Protein AF-A0A0G1VJX7-F1 (afdb_monomer_lite)

Foldseek 3Di:
DDPVVLLVLLLVLVLVLLVVQLVFFDKDWDAFLATDPVQIGQTDSPSVVRSVSSVPDDDHPHDALLRVLLVLVLSLQQVLCVVVPPPDDGDDVVNSVVLLVQDDLVDPVSLVVSLVVCCVVRNQSPLAEEEAEEQDDNDHDDDNLSSLSVCLSSLHQYEYEHAYEPPPPDPDDPPVPDDPPNQVSNVVSLYHYHYHHDSVRSNVVSVVVCVSRPRPPPPDPCPPPPDCVVVVVVVVVVVVVVVVVVVVVVVVVD

Secondary structure (DSSP, 8-state):
--HHHHHHHHHHHHHHHHHH-TTS-B----BSSSB-TTTS--SBS-HHHHHHHHHHPPPPSS--HHHHHHHHHHHHHHHHHHHTT--S----HHHHHHHHHH--TT-HHHHHHHHHHHHHHH---TT--EEEEESS---SSS-HHHHHHHHHHTT--EEEEEE-------SS--------THHHHHHHTT-EEEEESSHHHHHHHHHHHHHHSPPP-----------THHHHHHHHHHHHHHHHHHHHHHHHH-

pLDDT: mean 80.53, std 15.66, range [36.47, 97.12]

Sequence (254 aa):
MGIGEKMKIAHNATLDFFKQRKGDLVAVLPFSDSALFGEGTPFTTDRQYVEETTRLIGPGSSTAIGDGILGGLWLILRDIYVTKNMRVDGLAMPQFSDIIKSFDPENVDRQRVFQNQLGRQFGALDGSFIVLVTDGESNMGISPTLAVHFAIGMHLPVYVIKIEEEASKEIGEQVSRDVPEFVADLEAGGGAYFRATFPSDIERMYKKIDELRPTRVRTQTIVEQHSYRYELNIAILFLLLFAALVRGVYLVIE

Radius of gyration: 24.57 Å; chains: 1; bounding box: 41×62×98 Å

Structure (mmCIF, N/CA/C/O backbone):
data_AF-A0A0G1VJX7-F1
#
_entry.id   AF-A0A0G1VJX7-F1
#
loop_
_atom_site.group_PDB
_atom_site.id
_atom_site.type_symbol
_atom_site.label_atom_id
_atom_site.label_alt_id
_atom_site.label_comp_id
_atom_site.label_asym_id
_atom_site.label_entity_id
_atom_site.label_seq_id
_atom_site.pdbx_PDB_ins_code
_atom_site.Cartn_x
_atom_site.Cartn_y
_atom_site.Cartn_z
_atom_site.occupancy
_atom_site.B_iso_or_equiv
_atom_site.auth_seq_id
_atom_site.auth_comp_id
_atom_site.auth_asym_id
_atom_site.auth_atom_id
_atom_site.pdbx_PDB_model_num
ATOM 1 N N . MET A 1 1 ? 10.069 13.448 -18.435 1.00 60.91 1 MET A N 1
ATOM 2 C CA . MET A 1 1 ? 9.332 13.844 -17.214 1.00 60.91 1 MET A CA 1
ATOM 3 C C . MET A 1 1 ? 10.271 13.658 -16.029 1.00 60.91 1 MET A C 1
ATOM 5 O O . MET A 1 1 ? 10.888 12.604 -15.955 1.00 60.91 1 MET A O 1
ATOM 9 N N . GLY A 1 2 ? 10.470 14.658 -15.166 1.00 71.06 2 GLY A N 1
ATOM 10 C CA . GLY A 1 2 ? 11.437 14.535 -14.057 1.00 71.06 2 GLY A CA 1
ATOM 11 C C . GLY A 1 2 ? 10.950 13.590 -12.945 1.00 71.06 2 GLY A C 1
ATOM 12 O O . GLY A 1 2 ? 9.744 13.451 -12.756 1.00 71.06 2 GLY A O 1
ATOM 13 N N . ILE A 1 3 ? 11.860 12.983 -12.167 1.00 69.75 3 ILE A N 1
ATOM 14 C CA . ILE A 1 3 ? 11.521 12.052 -11.059 1.00 69.75 3 ILE A CA 1
ATOM 15 C C . ILE A 1 3 ? 10.532 12.691 -10.066 1.00 69.75 3 ILE A C 1
ATOM 17 O O . ILE A 1 3 ? 9.502 12.107 -9.731 1.00 69.75 3 ILE A O 1
ATOM 21 N N . GLY A 1 4 ? 10.777 13.943 -9.661 1.00 77.12 4 GLY A N 1
ATOM 22 C CA . GLY A 1 4 ? 9.883 14.665 -8.746 1.00 77.12 4 GLY A CA 1
ATOM 23 C C . GLY A 1 4 ? 8.488 14.942 -9.321 1.00 77.12 4 GLY A C 1
ATOM 24 O O . GLY A 1 4 ? 7.517 15.051 -8.574 1.00 77.12 4 GLY A O 1
ATOM 25 N N . GLU A 1 5 ? 8.359 15.021 -10.646 1.00 82.44 5 GLU A N 1
ATOM 26 C CA . GLU A 1 5 ? 7.074 15.216 -11.315 1.00 82.44 5 GLU A CA 1
ATOM 27 C C . GLU A 1 5 ? 6.254 13.918 -11.306 1.00 82.44 5 GLU A C 1
ATOM 29 O O . GLU A 1 5 ? 5.073 13.950 -10.962 1.00 82.44 5 GLU A O 1
ATOM 34 N N . LYS A 1 6 ? 6.884 12.769 -11.603 1.00 82.06 6 LYS A N 1
ATOM 35 C CA . LYS A 1 6 ? 6.226 11.447 -11.577 1.00 82.06 6 LYS A CA 1
ATOM 36 C C . LYS A 1 6 ? 5.677 11.141 -10.191 1.00 82.06 6 LYS A C 1
ATOM 38 O O . LYS A 1 6 ? 4.507 10.792 -10.044 1.00 82.06 6 LYS A O 1
ATOM 43 N N . MET A 1 7 ? 6.503 11.373 -9.175 1.00 85.44 7 MET A N 1
ATOM 44 C CA . MET A 1 7 ? 6.133 11.179 -7.780 1.00 85.44 7 MET A CA 1
ATOM 45 C C . MET A 1 7 ? 4.967 12.084 -7.366 1.00 85.44 7 MET A C 1
ATOM 47 O O . MET A 1 7 ? 4.003 11.617 -6.766 1.00 85.44 7 MET A O 1
ATOM 51 N N . LYS A 1 8 ? 4.982 13.365 -7.756 1.00 88.50 8 LYS A N 1
ATOM 52 C CA . LYS A 1 8 ? 3.879 14.292 -7.457 1.00 88.50 8 LYS A CA 1
ATOM 53 C C . LYS A 1 8 ? 2.554 13.836 -8.072 1.00 88.50 8 LYS A C 1
ATOM 55 O O . LYS A 1 8 ? 1.506 13.982 -7.443 1.00 88.50 8 LYS A O 1
ATOM 60 N N . ILE A 1 9 ? 2.591 13.287 -9.283 1.00 88.56 9 ILE A N 1
ATOM 61 C CA . ILE A 1 9 ? 1.398 12.764 -9.953 1.00 88.56 9 ILE A CA 1
ATOM 62 C C . ILE A 1 9 ? 0.895 11.499 -9.259 1.00 88.56 9 ILE A C 1
ATOM 64 O O . ILE A 1 9 ? -0.297 11.411 -8.966 1.00 88.56 9 ILE A O 1
ATOM 68 N N . ALA A 1 10 ? 1.791 10.574 -8.911 1.00 89.00 10 ALA A N 1
ATOM 69 C CA . ALA A 1 10 ? 1.447 9.394 -8.124 1.00 89.00 10 ALA A CA 1
ATOM 70 C C . ALA A 1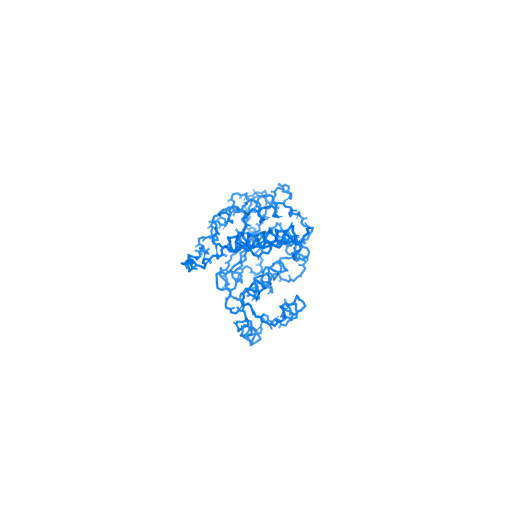 10 ? 0.823 9.767 -6.768 1.00 89.00 10 ALA A C 1
ATOM 72 O O . ALA A 1 10 ? -0.203 9.200 -6.386 1.00 89.00 10 ALA A O 1
ATOM 73 N N . HIS A 1 11 ? 1.386 10.759 -6.068 1.00 92.31 11 HIS A N 1
ATOM 74 C CA . HIS A 1 11 ? 0.841 11.268 -4.809 1.00 92.31 11 HIS A CA 1
ATOM 75 C C . HIS A 1 11 ? -0.563 11.833 -5.006 1.00 92.31 11 HIS A C 1
ATOM 77 O O . HIS A 1 11 ? -1.482 11.433 -4.301 1.00 92.31 11 HIS A O 1
ATOM 83 N N . ASN A 1 12 ? -0.760 12.719 -5.984 1.00 92.81 12 ASN A N 1
ATOM 84 C CA . ASN A 1 12 ? -2.069 13.326 -6.218 1.00 92.81 12 ASN A CA 1
ATOM 85 C C . ASN A 1 12 ? -3.134 12.275 -6.571 1.00 92.81 12 ASN A C 1
ATOM 87 O O . ASN A 1 12 ? -4.196 12.274 -5.955 1.00 92.81 12 ASN A O 1
ATOM 91 N N . ALA A 1 13 ? -2.830 11.331 -7.468 1.00 92.00 13 ALA A N 1
ATOM 92 C CA . ALA A 1 13 ? -3.768 10.272 -7.841 1.00 92.00 13 ALA A CA 1
ATOM 93 C C . ALA A 1 13 ? -4.125 9.361 -6.649 1.00 92.00 13 ALA A C 1
ATOM 95 O O . ALA A 1 13 ? -5.294 9.033 -6.443 1.00 92.00 13 ALA A O 1
ATOM 96 N N . THR A 1 14 ? -3.136 9.013 -5.818 1.00 93.19 14 THR A N 1
ATOM 97 C CA . THR A 1 14 ? -3.349 8.258 -4.570 1.00 93.19 14 THR A CA 1
ATOM 98 C C . THR A 1 14 ? -4.256 9.020 -3.600 1.00 93.19 14 THR A C 1
ATOM 100 O O . THR A 1 14 ? -5.196 8.458 -3.036 1.00 93.19 14 THR A O 1
ATOM 103 N N . LEU A 1 15 ? -4.012 10.319 -3.418 1.00 94.06 15 LEU A N 1
ATOM 104 C CA . LEU A 1 15 ? -4.807 11.158 -2.522 1.00 94.06 15 LEU A CA 1
ATOM 105 C C . LEU A 1 15 ? -6.244 11.333 -3.018 1.00 94.06 15 LEU A C 1
ATOM 107 O O . LEU A 1 15 ? -7.174 11.308 -2.211 1.00 94.06 15 LEU A O 1
ATOM 111 N N . ASP A 1 16 ? -6.451 11.457 -4.325 1.00 93.12 16 ASP A N 1
ATOM 112 C CA . ASP A 1 16 ? -7.789 11.555 -4.908 1.00 93.12 16 ASP A CA 1
ATOM 113 C C . ASP A 1 16 ? -8.563 10.237 -4.779 1.00 93.12 16 ASP A C 1
ATOM 115 O O . ASP A 1 16 ? -9.742 10.253 -4.414 1.00 93.12 16 ASP A O 1
ATOM 119 N N . PHE A 1 17 ? -7.890 9.095 -4.950 1.00 92.94 17 PHE A N 1
ATOM 120 C CA . PHE A 1 17 ? -8.453 7.775 -4.653 1.00 92.94 17 PHE A CA 1
ATOM 121 C C . PHE A 1 17 ? -8.896 7.664 -3.184 1.00 92.94 17 PHE A C 1
ATOM 123 O O . PHE A 1 17 ? -10.007 7.225 -2.878 1.00 92.94 17 PHE A O 1
ATOM 130 N N . PHE A 1 18 ? -8.077 8.143 -2.247 1.00 93.56 18 PHE A N 1
ATOM 131 C CA . PHE A 1 18 ? -8.420 8.161 -0.825 1.00 93.56 18 PHE A CA 1
ATOM 132 C C . PHE A 1 18 ? -9.586 9.096 -0.490 1.00 93.56 18 PHE A C 1
ATOM 134 O O . PHE A 1 18 ? -10.449 8.729 0.311 1.00 93.56 18 PHE A O 1
ATOM 141 N N . LYS A 1 19 ? -9.667 10.276 -1.110 1.00 91.25 19 LYS A N 1
ATOM 142 C CA . LYS A 1 19 ? -10.772 11.229 -0.894 1.00 91.25 19 LYS A CA 1
ATOM 143 C C . LYS A 1 19 ? -12.136 10.642 -1.262 1.00 91.25 19 LYS A C 1
ATOM 145 O O . LYS A 1 19 ? -13.133 10.975 -0.616 1.00 91.25 19 LYS A O 1
ATOM 150 N N . GLN A 1 20 ? -12.182 9.764 -2.263 1.00 89.12 20 GLN A N 1
ATOM 151 C CA . GLN A 1 20 ? -13.409 9.092 -2.699 1.00 89.12 20 GLN A CA 1
ATOM 152 C C . GLN A 1 20 ? -13.853 7.990 -1.720 1.00 89.12 20 GLN A C 1
ATOM 154 O O . GLN A 1 20 ? -15.049 7.766 -1.543 1.00 89.12 20 GLN A O 1
ATOM 159 N N . ARG A 1 21 ? -12.916 7.365 -0.997 1.00 89.38 21 ARG A N 1
ATOM 160 C CA . ARG A 1 21 ? -13.152 6.171 -0.162 1.00 89.38 21 ARG A CA 1
ATOM 161 C C . ARG A 1 21 ? -13.243 6.490 1.331 1.00 89.38 21 ARG A C 1
ATOM 163 O O . ARG A 1 21 ? -12.603 5.831 2.143 1.00 89.38 21 ARG A O 1
ATOM 170 N N . LYS A 1 22 ? -14.032 7.506 1.712 1.00 83.38 22 LYS A N 1
ATOM 171 C CA . LYS A 1 22 ? -14.065 8.105 3.073 1.00 83.38 22 LYS A CA 1
ATOM 172 C C . LYS A 1 22 ? -14.249 7.113 4.232 1.00 83.38 22 LYS A C 1
ATOM 174 O O . LYS A 1 22 ? -13.745 7.376 5.318 1.00 83.38 22 LYS A O 1
ATOM 179 N N . GLY A 1 23 ? -14.968 6.012 4.010 1.00 83.69 23 GLY A N 1
ATOM 180 C CA . GLY A 1 23 ? -15.245 4.992 5.030 1.00 83.69 23 GLY A CA 1
ATOM 181 C C . GLY A 1 23 ? -14.116 3.984 5.260 1.00 83.69 23 GLY A C 1
ATOM 182 O O . GLY A 1 23 ? -14.171 3.241 6.237 1.00 83.69 23 GLY A O 1
ATOM 183 N N . ASP A 1 24 ? -13.107 3.960 4.390 1.00 90.06 24 ASP A N 1
ATOM 184 C CA . ASP A 1 24 ? -12.001 3.012 4.493 1.00 90.06 24 ASP A CA 1
ATOM 185 C C . ASP A 1 24 ? -10.899 3.531 5.421 1.00 90.06 24 ASP A C 1
ATOM 187 O O . ASP A 1 24 ? -10.621 4.730 5.479 1.00 90.06 24 ASP A O 1
ATOM 191 N N . LEU A 1 25 ? -10.237 2.614 6.123 1.00 91.31 25 LEU A N 1
ATOM 192 C CA . LEU A 1 25 ? -8.946 2.888 6.746 1.00 91.31 25 LEU A CA 1
ATOM 193 C C . LEU A 1 25 ? -7.877 2.840 5.657 1.00 91.31 25 LEU A C 1
ATOM 195 O O . LEU A 1 25 ? -7.823 1.880 4.888 1.00 91.31 25 LEU A O 1
ATOM 199 N N . VAL A 1 26 ? -7.026 3.861 5.590 1.00 94.50 26 VAL A N 1
ATOM 200 C CA . VAL A 1 26 ? -5.935 3.928 4.610 1.00 94.50 26 VAL A CA 1
ATOM 201 C C . VA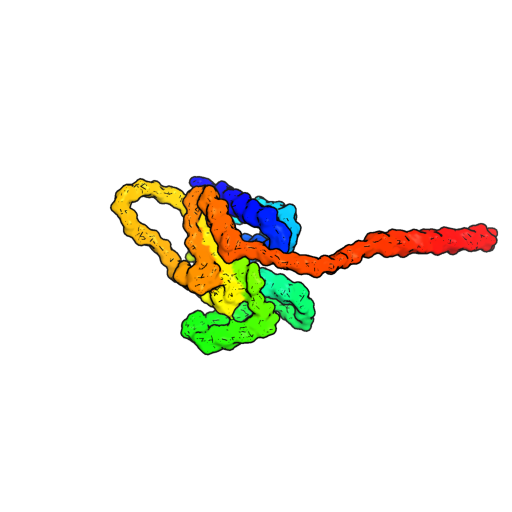L A 1 26 ? -4.605 4.205 5.294 1.00 94.50 26 VAL A C 1
ATOM 203 O O . VAL A 1 26 ? -4.563 4.862 6.331 1.00 94.50 26 VAL A O 1
ATOM 206 N N . ALA A 1 27 ? -3.532 3.710 4.690 1.00 95.06 27 ALA A N 1
ATOM 207 C CA . ALA A 1 27 ? -2.152 3.932 5.094 1.00 95.06 27 ALA A CA 1
ATOM 208 C C . ALA A 1 27 ? -1.299 4.146 3.836 1.00 95.06 27 ALA A C 1
ATOM 210 O O . ALA A 1 27 ? -1.612 3.602 2.775 1.00 95.06 27 ALA A O 1
ATOM 211 N N . VAL A 1 28 ? -0.225 4.920 3.960 1.00 96.31 28 VAL A N 1
ATOM 212 C CA . VAL A 1 28 ? 0.799 5.094 2.924 1.00 96.31 28 VAL A CA 1
ATOM 213 C C . VAL A 1 28 ? 2.119 4.609 3.490 1.00 96.31 28 VAL A C 1
ATOM 215 O O . VAL A 1 28 ? 2.503 5.015 4.582 1.00 96.31 28 VAL A O 1
ATOM 218 N N . LEU A 1 29 ? 2.812 3.749 2.751 1.00 95.38 29 LEU A N 1
ATOM 219 C CA . LEU A 1 29 ? 4.125 3.240 3.123 1.00 95.38 29 LEU A CA 1
ATOM 220 C C . LEU A 1 29 ? 5.117 3.557 2.001 1.00 95.38 29 LE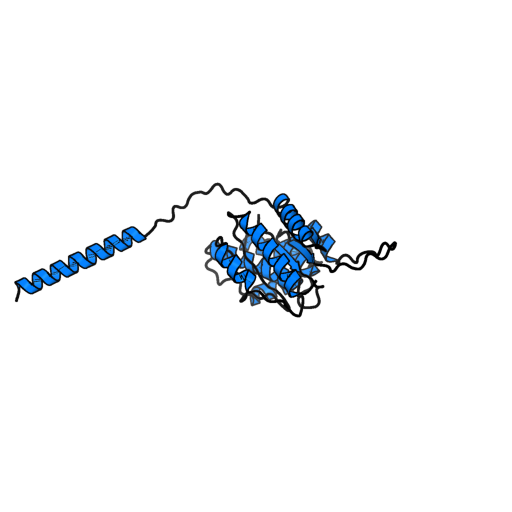U A C 1
ATOM 222 O O . LEU A 1 29 ? 5.063 2.909 0.954 1.00 95.38 29 LEU A O 1
ATOM 226 N N . PRO A 1 30 ? 6.007 4.541 2.196 1.00 94.50 30 PRO A N 1
ATOM 227 C CA . PRO A 1 30 ? 7.120 4.765 1.290 1.00 94.50 30 PRO A CA 1
ATOM 228 C C . PRO A 1 30 ? 8.070 3.569 1.326 1.00 94.50 30 PRO A C 1
ATOM 230 O O . PRO A 1 30 ? 8.225 2.910 2.357 1.00 94.50 30 PRO A O 1
ATOM 233 N N . PHE A 1 31 ? 8.734 3.306 0.208 1.00 93.12 31 PHE A N 1
ATOM 234 C CA . PHE A 1 31 ? 9.792 2.308 0.136 1.00 93.12 31 PHE A CA 1
ATOM 235 C C . PHE A 1 31 ? 10.878 2.759 -0.840 1.00 93.12 31 PHE A C 1
ATOM 237 O O . PHE A 1 31 ? 10.610 3.511 -1.779 1.00 93.12 31 PHE A O 1
ATOM 244 N N . SER A 1 32 ? 12.103 2.303 -0.605 1.00 91.31 32 SER A N 1
ATOM 245 C CA . SER A 1 32 ? 13.242 2.539 -1.491 1.00 91.31 32 SER A CA 1
ATOM 246 C C . SER A 1 32 ? 14.157 1.315 -1.515 1.00 91.31 32 SER A C 1
ATOM 248 O O . SER A 1 32 ? 13.866 0.366 -2.232 1.00 91.31 32 SER A O 1
ATOM 250 N N . ASP A 1 33 ? 15.220 1.281 -0.715 1.00 87.75 33 ASP A N 1
ATOM 251 C CA . ASP A 1 33 ? 16.034 0.087 -0.456 1.00 87.75 33 ASP A CA 1
ATOM 252 C C . ASP A 1 33 ? 15.334 -0.923 0.472 1.00 87.75 33 ASP A C 1
ATOM 254 O O . ASP A 1 33 ? 15.660 -2.108 0.460 1.00 87.75 33 ASP A O 1
ATOM 258 N N . SER A 1 34 ? 14.362 -0.439 1.245 1.00 87.31 34 SER A N 1
ATOM 259 C CA . SER A 1 34 ? 13.514 -1.170 2.181 1.00 87.31 34 SER A CA 1
ATOM 260 C C . SER A 1 34 ? 12.191 -0.417 2.393 1.00 87.31 34 SER A C 1
ATOM 262 O O . SER A 1 34 ? 11.993 0.688 1.880 1.00 87.31 34 SER A O 1
ATOM 264 N N . ALA A 1 35 ? 11.258 -1.002 3.146 1.00 89.31 35 ALA A N 1
ATOM 265 C CA . ALA A 1 35 ? 10.037 -0.316 3.567 1.00 89.31 35 ALA A CA 1
ATOM 266 C C . ALA A 1 35 ? 10.312 0.724 4.675 1.00 89.31 35 ALA A C 1
ATOM 268 O O . ALA A 1 35 ? 10.830 0.394 5.744 1.00 89.31 35 ALA A O 1
ATOM 269 N N . LEU A 1 36 ? 9.891 1.974 4.464 1.00 87.75 36 LEU A N 1
ATOM 270 C CA . LEU A 1 36 ? 10.194 3.121 5.329 1.00 87.75 36 LEU A CA 1
ATOM 271 C C . LEU A 1 36 ? 9.039 3.420 6.298 1.00 87.75 36 LEU A C 1
ATOM 273 O O . LEU A 1 36 ? 8.316 4.408 6.175 1.00 87.75 36 LEU A O 1
ATOM 277 N N . PHE A 1 37 ? 8.859 2.565 7.307 1.00 84.62 37 PHE A N 1
ATOM 278 C CA . PHE A 1 37 ? 7.740 2.677 8.262 1.00 84.62 37 PHE A CA 1
ATOM 279 C C . PHE A 1 37 ? 7.690 3.996 9.047 1.00 84.62 37 PHE A C 1
ATOM 281 O O . PHE A 1 37 ? 6.617 4.372 9.513 1.00 84.62 37 PHE A O 1
ATOM 288 N N . GLY A 1 38 ? 8.830 4.673 9.223 1.00 83.25 38 GLY A N 1
ATOM 289 C CA . GLY A 1 38 ? 8.918 5.958 9.927 1.00 83.25 38 GLY A CA 1
ATOM 290 C C . GLY A 1 38 ? 8.503 7.171 9.089 1.00 83.25 38 GLY A C 1
ATOM 291 O O . GLY A 1 38 ? 8.265 8.233 9.654 1.00 83.25 38 GLY A O 1
ATOM 292 N N . GLU A 1 39 ? 8.405 7.013 7.768 1.00 86.94 39 GLU A N 1
ATOM 293 C CA . GLU A 1 39 ? 8.065 8.087 6.821 1.00 86.94 39 GLU A CA 1
ATOM 294 C C . GLU A 1 39 ? 6.638 7.955 6.268 1.00 86.94 39 GLU A C 1
ATOM 296 O O . GLU A 1 39 ? 6.138 8.841 5.576 1.00 86.94 39 GLU A O 1
ATOM 301 N N . GLY A 1 40 ? 5.980 6.832 6.560 1.00 90.12 40 GLY A N 1
ATOM 302 C CA . GLY A 1 40 ? 4.609 6.558 6.158 1.00 90.12 40 GLY A CA 1
ATOM 303 C C . GLY A 1 40 ? 3.563 6.991 7.177 1.00 90.12 40 GLY A C 1
ATOM 304 O O . GLY A 1 40 ? 3.842 7.653 8.176 1.00 90.12 40 GLY A O 1
ATOM 305 N N . THR A 1 41 ? 2.330 6.556 6.939 1.00 92.12 41 THR A N 1
ATOM 306 C CA . THR A 1 41 ? 1.208 6.742 7.857 1.00 92.12 41 THR A CA 1
ATOM 307 C C . THR A 1 41 ? 0.724 5.406 8.421 1.00 92.12 41 THR A C 1
ATOM 309 O O . THR A 1 41 ? 0.717 4.393 7.716 1.00 92.12 41 THR A O 1
ATOM 312 N N . PRO A 1 42 ? 0.293 5.349 9.696 1.00 90.25 42 PRO A N 1
ATOM 313 C CA . PRO A 1 42 ? -0.539 4.248 10.169 1.00 90.25 42 PRO A CA 1
ATOM 314 C C . PRO A 1 42 ? -1.906 4.251 9.466 1.00 90.25 42 PRO A C 1
ATOM 316 O O . PRO A 1 42 ? -2.307 5.249 8.866 1.00 90.25 42 PRO A O 1
ATOM 319 N N . PHE A 1 43 ? -2.649 3.147 9.594 1.00 90.19 43 PHE A N 1
ATOM 320 C CA . PHE A 1 43 ? -4.038 3.092 9.143 1.00 90.19 43 PHE A CA 1
ATOM 321 C C . PHE A 1 43 ? -4.884 4.133 9.877 1.00 90.19 43 PHE A C 1
ATOM 323 O O . PHE A 1 43 ? -4.898 4.198 11.105 1.00 90.19 43 PHE A O 1
ATOM 330 N N . THR A 1 44 ? -5.583 4.970 9.115 1.00 89.69 44 THR A N 1
ATOM 331 C CA . THR A 1 44 ? -6.411 6.047 9.660 1.00 89.69 44 THR A CA 1
ATOM 332 C C . THR A 1 44 ? -7.536 6.425 8.701 1.00 89.69 44 THR A C 1
ATOM 334 O O . THR A 1 44 ? -7.474 6.164 7.497 1.00 89.69 44 THR A O 1
ATOM 337 N N . THR A 1 45 ? -8.578 7.061 9.236 1.00 90.44 45 THR A N 1
ATOM 338 C CA . THR A 1 45 ? -9.609 7.748 8.446 1.00 90.44 45 THR A CA 1
ATOM 339 C C . THR A 1 45 ? -9.285 9.227 8.216 1.00 90.44 45 THR A C 1
ATOM 341 O O . THR A 1 45 ? -9.960 9.870 7.410 1.00 90.44 45 THR A O 1
ATOM 344 N N . ASP A 1 46 ? -8.283 9.779 8.913 1.00 93.00 46 ASP A N 1
ATOM 345 C CA . ASP A 1 46 ? -7.871 11.181 8.799 1.00 93.00 46 ASP A CA 1
ATOM 346 C C . ASP A 1 46 ? -7.160 11.437 7.462 1.00 93.00 46 ASP A C 1
ATOM 348 O O . ASP A 1 46 ? -5.982 11.133 7.273 1.00 93.00 46 ASP A O 1
ATOM 352 N N . ARG A 1 47 ? -7.906 11.998 6.506 1.00 92.88 47 ARG A N 1
ATOM 353 C CA . ARG A 1 47 ? -7.409 12.271 5.152 1.00 92.88 47 ARG A CA 1
ATOM 354 C C . ARG A 1 47 ? -6.469 13.457 5.089 1.00 92.88 47 ARG A C 1
ATOM 356 O O . ARG A 1 47 ? -5.632 13.482 4.194 1.00 92.88 47 ARG A O 1
ATOM 363 N N . GLN A 1 48 ? -6.601 14.406 6.011 1.00 93.38 48 GLN A N 1
ATOM 364 C CA . GLN A 1 48 ? -5.724 15.565 6.037 1.00 93.38 48 GLN A CA 1
ATOM 365 C C . GLN A 1 48 ? -4.331 15.144 6.498 1.00 93.38 48 GLN A C 1
ATOM 367 O O . GLN A 1 48 ? -3.358 15.447 5.815 1.00 93.38 48 GLN A O 1
ATOM 372 N N . TYR A 1 49 ? -4.246 14.360 7.575 1.00 93.56 49 TYR A N 1
ATOM 373 C CA . TYR A 1 49 ? -2.977 13.798 8.033 1.00 93.56 49 TYR A CA 1
ATOM 374 C C . TYR A 1 49 ? -2.295 12.961 6.938 1.00 93.56 49 TYR A C 1
ATOM 376 O O . TYR A 1 49 ? -1.115 13.153 6.654 1.00 93.56 49 TYR A O 1
ATOM 384 N N . VAL A 1 50 ? -3.047 12.092 6.249 1.00 94.88 50 VAL A N 1
ATOM 385 C CA . VAL A 1 50 ? -2.499 11.295 5.136 1.00 94.88 50 VAL A CA 1
ATOM 386 C C . VAL A 1 50 ? -2.014 12.176 3.987 1.00 94.88 50 VAL A C 1
ATOM 388 O O . VAL A 1 50 ? -0.946 11.916 3.435 1.00 94.88 50 VAL A O 1
ATOM 391 N N . GLU A 1 51 ? -2.757 13.222 3.630 1.00 94.94 51 GLU A N 1
ATOM 392 C CA . GLU A 1 51 ? -2.356 14.180 2.598 1.00 94.94 51 GLU A CA 1
ATOM 393 C C . GLU A 1 51 ? -1.068 14.923 2.963 1.00 94.94 51 GLU A C 1
ATOM 395 O O . GLU A 1 51 ? -0.145 14.972 2.147 1.00 94.94 51 GLU A O 1
ATOM 400 N N . GLU A 1 52 ? -0.978 15.453 4.180 1.00 93.81 52 GLU A N 1
ATOM 401 C CA . GLU A 1 52 ? 0.197 16.175 4.662 1.00 93.81 52 GLU A CA 1
ATOM 402 C C . GLU A 1 52 ? 1.435 15.273 4.686 1.00 93.81 52 GLU A C 1
ATOM 404 O O . GLU A 1 52 ? 2.460 15.646 4.117 1.00 93.81 52 GLU A O 1
ATOM 409 N N . THR A 1 53 ? 1.338 14.059 5.242 1.00 93.94 53 THR A N 1
ATOM 410 C CA . THR A 1 53 ? 2.466 13.114 5.269 1.00 93.94 53 THR A CA 1
ATOM 411 C C . THR A 1 53 ? 2.865 12.662 3.867 1.00 93.94 53 THR A C 1
ATOM 413 O O . THR A 1 53 ? 4.048 12.680 3.539 1.00 93.94 53 THR A O 1
ATOM 416 N N . THR A 1 54 ? 1.902 12.337 2.996 1.00 94.00 54 THR A N 1
ATOM 417 C CA . THR A 1 54 ? 2.203 11.861 1.632 1.00 94.00 54 THR A CA 1
ATOM 418 C C . THR A 1 54 ? 2.970 12.906 0.825 1.00 94.00 54 THR A C 1
ATOM 420 O O . THR A 1 54 ? 3.866 12.576 0.055 1.00 94.00 54 THR A O 1
ATOM 423 N N . ARG A 1 55 ? 2.661 14.195 1.007 1.00 91.75 55 ARG A N 1
ATOM 424 C CA . ARG A 1 55 ? 3.353 15.285 0.302 1.00 91.75 55 ARG A CA 1
ATOM 425 C C . ARG A 1 55 ? 4.807 15.481 0.743 1.00 91.75 55 ARG A C 1
ATOM 427 O O . ARG A 1 55 ? 5.559 16.086 -0.018 1.00 91.75 55 ARG A O 1
ATOM 434 N N . LEU A 1 56 ? 5.186 14.994 1.925 1.00 90.56 56 LEU A N 1
ATOM 435 C CA . LEU A 1 56 ? 6.555 15.068 2.447 1.00 90.56 56 LEU A CA 1
ATOM 436 C C . LEU A 1 56 ? 7.447 13.920 1.962 1.00 90.56 56 LEU A C 1
ATOM 438 O O . LEU A 1 56 ? 8.665 14.021 2.087 1.00 90.56 56 LEU A O 1
ATOM 442 N N . ILE A 1 57 ? 6.860 12.857 1.405 1.00 90.31 57 ILE A N 1
ATOM 443 C CA . ILE A 1 57 ? 7.610 11.704 0.902 1.00 90.31 57 ILE A CA 1
ATOM 444 C C . ILE A 1 57 ? 8.504 12.153 -0.259 1.00 90.31 57 ILE A C 1
ATOM 446 O O . ILE A 1 57 ? 8.038 12.751 -1.233 1.00 90.31 57 ILE A O 1
ATOM 450 N N . GLY A 1 58 ? 9.800 11.874 -0.127 1.00 85.44 58 GLY A N 1
ATOM 451 C CA . GLY A 1 58 ? 10.816 12.149 -1.135 1.00 85.44 58 GLY A CA 1
ATOM 452 C C . GLY A 1 58 ? 11.065 10.958 -2.067 1.00 85.44 58 GLY A C 1
ATOM 453 O O . GLY A 1 58 ? 10.652 9.837 -1.768 1.00 85.44 58 GLY A O 1
ATOM 454 N N . PRO A 1 59 ? 11.766 11.174 -3.193 1.00 82.81 59 PRO A N 1
ATOM 455 C CA . PRO A 1 59 ? 12.150 10.084 -4.077 1.00 82.81 59 PRO A CA 1
ATOM 456 C C . PRO A 1 59 ? 13.233 9.210 -3.431 1.00 82.81 59 PRO A C 1
ATOM 458 O O . PRO A 1 59 ? 14.170 9.718 -2.812 1.00 82.81 59 PRO A O 1
ATOM 461 N N . GLY A 1 60 ? 13.125 7.896 -3.623 1.00 83.06 60 GLY A N 1
ATOM 462 C CA . GLY A 1 60 ? 14.163 6.931 -3.262 1.00 83.06 60 GLY A CA 1
ATOM 463 C C . GLY A 1 60 ? 15.237 6.787 -4.346 1.00 83.06 60 GLY A C 1
ATOM 464 O O . GLY A 1 60 ? 15.030 7.156 -5.499 1.00 83.06 60 GLY A O 1
ATOM 465 N N . SER A 1 61 ? 16.393 6.225 -3.982 1.00 83.69 61 SER A N 1
ATOM 466 C CA . SER A 1 61 ? 17.494 5.921 -4.915 1.00 83.69 61 SER A CA 1
ATOM 467 C C . SER A 1 61 ? 17.504 4.472 -5.416 1.00 83.69 61 SER A C 1
ATOM 469 O O . SER A 1 61 ? 18.255 4.143 -6.331 1.00 83.69 61 SER A O 1
ATOM 471 N N . SER A 1 62 ? 16.717 3.597 -4.792 1.00 89.56 62 SER A N 1
ATOM 472 C CA . SER A 1 62 ? 16.626 2.158 -5.067 1.00 89.56 62 SER A CA 1
ATOM 473 C C . SER A 1 62 ? 15.170 1.708 -5.026 1.00 89.56 62 SER A C 1
ATOM 475 O O . SER A 1 62 ? 14.302 2.463 -4.582 1.00 89.56 62 SER A O 1
ATOM 477 N N . THR A 1 63 ? 14.897 0.488 -5.491 1.00 90.50 63 THR A N 1
ATOM 478 C CA . THR A 1 63 ? 13.534 -0.037 -5.589 1.00 90.50 63 THR A CA 1
ATOM 479 C C . THR A 1 63 ? 13.473 -1.482 -5.088 1.00 90.50 63 THR A C 1
ATOM 481 O O . THR A 1 63 ? 13.811 -2.430 -5.796 1.00 90.50 63 THR A O 1
ATOM 484 N N . ALA A 1 64 ? 12.999 -1.654 -3.856 1.00 92.88 64 ALA A N 1
ATOM 485 C CA . ALA A 1 64 ? 12.751 -2.933 -3.203 1.00 92.88 64 ALA A CA 1
ATOM 486 C C . ALA A 1 64 ? 11.249 -3.248 -3.215 1.00 92.88 64 ALA A C 1
ATOM 488 O O . ALA A 1 64 ? 10.538 -3.059 -2.227 1.00 92.88 64 ALA A O 1
ATOM 489 N N . ILE A 1 65 ? 10.746 -3.704 -4.369 1.00 94.19 65 ILE A N 1
ATOM 490 C CA . ILE A 1 65 ? 9.311 -3.979 -4.562 1.00 94.19 65 ILE A CA 1
ATOM 491 C C . ILE A 1 65 ? 8.828 -5.050 -3.576 1.00 94.19 65 ILE A C 1
ATOM 493 O O . ILE A 1 65 ? 7.767 -4.888 -2.971 1.00 94.19 65 ILE A O 1
ATOM 497 N N . GLY A 1 66 ? 9.604 -6.124 -3.384 1.00 92.19 66 GLY A N 1
ATOM 498 C CA . GLY A 1 66 ? 9.243 -7.196 -2.454 1.00 92.19 66 GLY A C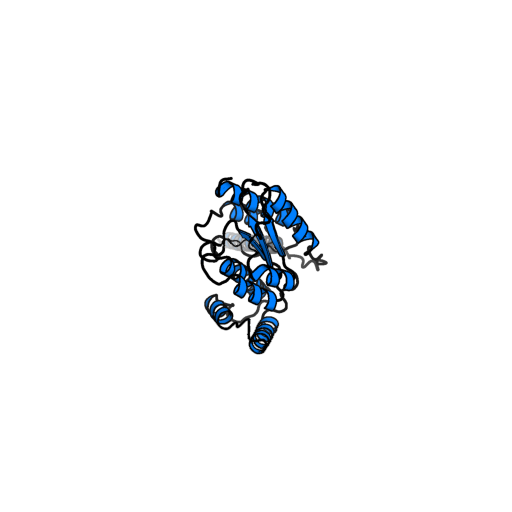A 1
ATOM 499 C C . GLY A 1 66 ? 9.096 -6.697 -1.016 1.00 92.19 66 GLY A C 1
ATOM 500 O O . GLY A 1 66 ? 8.091 -6.984 -0.365 1.00 92.19 66 GLY A O 1
ATOM 501 N N . ASP A 1 67 ? 10.033 -5.870 -0.553 1.00 90.44 67 ASP A N 1
ATOM 502 C CA . ASP A 1 67 ? 9.982 -5.255 0.777 1.00 90.44 67 ASP A CA 1
ATOM 503 C C . ASP A 1 67 ? 8.797 -4.291 0.913 1.00 90.44 67 ASP A C 1
ATOM 505 O O . ASP A 1 67 ? 8.154 -4.263 1.961 1.00 90.44 67 ASP A O 1
ATOM 509 N N . GLY A 1 68 ? 8.452 -3.546 -0.143 1.00 94.19 68 GLY A N 1
ATOM 510 C CA . GLY A 1 68 ? 7.261 -2.695 -0.173 1.00 94.19 68 GLY A CA 1
ATOM 511 C C . GLY A 1 68 ? 5.961 -3.490 0.009 1.00 94.19 68 GLY A C 1
ATOM 512 O O . GLY A 1 68 ? 5.119 -3.126 0.835 1.00 94.19 68 GLY A O 1
ATOM 513 N N . ILE A 1 69 ? 5.812 -4.616 -0.702 1.00 95.06 69 ILE A N 1
ATOM 514 C CA . ILE A 1 69 ? 4.645 -5.510 -0.575 1.00 95.06 69 ILE A CA 1
ATOM 515 C C . ILE A 1 69 ? 4.582 -6.112 0.833 1.00 95.06 69 ILE A C 1
ATOM 517 O O . ILE A 1 69 ? 3.547 -6.034 1.500 1.00 95.06 69 ILE A O 1
ATOM 521 N N . LEU A 1 70 ? 5.687 -6.691 1.310 1.00 91.38 70 LEU A N 1
ATOM 522 C CA . LEU A 1 70 ? 5.736 -7.333 2.626 1.00 91.38 70 LEU A CA 1
ATOM 523 C C . LEU A 1 70 ? 5.570 -6.324 3.762 1.00 91.38 70 LEU A C 1
ATOM 525 O O . LEU A 1 70 ? 4.919 -6.628 4.761 1.00 91.38 70 LEU A O 1
ATOM 529 N N . GLY A 1 71 ? 6.085 -5.107 3.600 1.00 91.06 71 GLY A N 1
ATOM 530 C CA . GLY A 1 71 ? 5.881 -4.024 4.548 1.00 91.06 71 GLY A CA 1
ATOM 531 C C . GLY A 1 71 ? 4.426 -3.567 4.610 1.00 91.06 71 GLY A C 1
ATOM 532 O O . GLY A 1 71 ? 3.890 -3.388 5.706 1.00 91.06 71 GLY A O 1
ATOM 533 N N . GLY A 1 72 ? 3.749 -3.457 3.463 1.00 92.62 72 GLY A N 1
ATOM 534 C CA . GLY A 1 72 ? 2.315 -3.165 3.412 1.00 92.62 72 GLY A CA 1
ATOM 535 C C . GLY A 1 72 ? 1.484 -4.252 4.097 1.00 92.62 72 GLY A C 1
ATOM 536 O O . GLY A 1 72 ? 0.604 -3.955 4.907 1.00 92.62 72 GLY A O 1
ATOM 537 N N . LEU A 1 73 ? 1.813 -5.519 3.849 1.00 90.50 73 LEU A N 1
ATOM 538 C CA . LEU A 1 73 ? 1.171 -6.647 4.517 1.00 90.50 73 LEU A CA 1
ATOM 539 C C . LEU A 1 73 ? 1.413 -6.625 6.030 1.00 90.50 73 LEU A C 1
ATOM 541 O O . LEU A 1 73 ? 0.474 -6.807 6.805 1.00 90.50 73 LEU A O 1
ATOM 545 N N . TRP A 1 74 ? 2.641 -6.351 6.469 1.00 86.44 74 TRP A N 1
ATOM 546 C CA . TRP A 1 74 ? 2.943 -6.216 7.891 1.00 86.44 74 TRP A CA 1
ATOM 547 C C . TRP A 1 74 ? 2.151 -5.080 8.544 1.00 86.44 74 TRP A C 1
ATOM 549 O O . TRP A 1 74 ? 1.621 -5.270 9.638 1.00 86.44 74 TRP A O 1
ATOM 559 N N . LEU A 1 75 ? 2.003 -3.926 7.879 1.00 87.44 75 LEU A N 1
ATOM 560 C CA . LEU A 1 75 ? 1.169 -2.828 8.383 1.00 87.44 75 LEU A CA 1
ATOM 561 C C . LEU A 1 75 ? -0.277 -3.272 8.616 1.00 87.44 75 LEU A C 1
ATOM 563 O O . LEU A 1 75 ? -0.850 -2.930 9.651 1.00 87.44 75 LEU A O 1
ATOM 567 N N . ILE A 1 76 ? -0.848 -4.042 7.684 1.00 87.62 76 ILE A N 1
ATOM 568 C CA . ILE A 1 76 ? -2.209 -4.583 7.803 1.00 87.62 76 ILE A CA 1
ATOM 569 C C . ILE A 1 76 ? -2.296 -5.537 8.998 1.00 87.62 76 ILE A C 1
ATOM 571 O O . ILE A 1 76 ? -3.181 -5.404 9.843 1.00 87.62 76 ILE A O 1
ATOM 575 N N . LEU A 1 77 ? -1.360 -6.483 9.102 1.00 82.75 77 LEU A N 1
ATOM 576 C CA . LEU A 1 77 ? -1.343 -7.460 10.192 1.00 82.75 77 LEU A CA 1
ATOM 577 C C . LEU A 1 77 ? -1.182 -6.785 11.556 1.00 82.75 77 LEU A C 1
ATOM 579 O O . LEU A 1 77 ? -1.870 -7.152 12.511 1.00 82.75 77 LEU A O 1
ATOM 583 N N . ARG A 1 78 ? -0.319 -5.769 11.640 1.00 79.31 78 ARG A N 1
ATOM 584 C CA . ARG A 1 78 ? -0.124 -4.954 12.841 1.00 79.31 78 ARG A CA 1
ATOM 585 C C . ARG A 1 78 ? -1.407 -4.229 13.238 1.00 79.31 78 ARG A C 1
ATOM 587 O O . ARG A 1 78 ? -1.760 -4.242 14.412 1.00 79.31 78 ARG A O 1
ATOM 594 N N . ASP A 1 79 ? -2.097 -3.605 12.288 1.00 79.88 79 ASP A N 1
ATOM 595 C CA . ASP A 1 79 ? -3.341 -2.876 12.557 1.00 79.88 79 ASP A CA 1
ATOM 596 C C . ASP A 1 79 ? -4.457 -3.801 13.066 1.00 79.88 79 ASP A C 1
ATOM 598 O O . ASP A 1 79 ? -5.112 -3.510 14.071 1.00 79.88 79 ASP A O 1
ATOM 602 N N . ILE A 1 80 ? -4.601 -4.981 12.453 1.00 76.31 80 ILE A N 1
ATOM 603 C CA . ILE A 1 80 ? -5.537 -6.018 12.910 1.00 76.31 80 ILE A CA 1
ATOM 604 C C . ILE A 1 80 ? -5.178 -6.497 14.319 1.00 76.31 80 ILE A C 1
ATOM 606 O O . ILE A 1 80 ? -6.067 -6.650 15.161 1.00 76.31 80 ILE A O 1
ATOM 610 N N . TYR A 1 81 ? -3.889 -6.726 14.581 1.00 71.94 81 TYR A N 1
ATOM 611 C CA . TYR A 1 81 ? -3.391 -7.144 15.887 1.00 71.94 81 TYR A CA 1
ATOM 612 C C . TYR A 1 81 ? -3.728 -6.111 16.978 1.00 71.94 81 TYR A C 1
ATOM 614 O O . TYR A 1 81 ? -4.280 -6.480 18.018 1.00 71.94 81 TYR A O 1
ATOM 622 N N . VAL A 1 82 ? -3.464 -4.821 16.725 1.00 68.88 82 VAL A N 1
ATOM 623 C CA . VAL A 1 82 ? -3.765 -3.723 17.662 1.00 68.88 82 VAL A CA 1
ATOM 624 C C . VAL A 1 82 ? -5.276 -3.588 17.880 1.00 68.88 82 VAL A C 1
ATOM 626 O O . VAL A 1 82 ? -5.731 -3.496 19.019 1.00 68.88 82 VAL A O 1
ATOM 629 N N . THR A 1 83 ? -6.072 -3.642 16.811 1.00 65.31 83 THR A N 1
ATOM 630 C CA . THR A 1 83 ? -7.526 -3.416 16.874 1.00 65.31 83 THR A CA 1
ATOM 631 C C . THR A 1 83 ? -8.279 -4.544 17.587 1.00 65.31 83 THR A C 1
ATOM 633 O O . THR A 1 83 ? -9.268 -4.292 18.275 1.00 65.31 83 THR A O 1
ATOM 636 N N . LYS A 1 84 ? -7.829 -5.801 17.463 1.00 63.56 84 LYS A N 1
ATOM 637 C CA . LYS A 1 84 ? -8.484 -6.961 18.100 1.00 63.56 84 LYS A CA 1
ATOM 638 C C . LYS A 1 84 ? -8.105 -7.167 19.575 1.00 63.56 84 LYS A C 1
ATOM 640 O O . LYS A 1 84 ? -8.532 -8.157 20.164 1.00 63.56 84 LYS A O 1
ATOM 645 N N . ASN A 1 85 ? -7.343 -6.249 20.181 1.00 53.94 85 ASN A N 1
ATOM 646 C CA . ASN A 1 85 ? -6.964 -6.274 21.599 1.00 53.94 85 ASN A CA 1
ATOM 647 C C . ASN A 1 85 ? -6.347 -7.622 22.044 1.00 53.94 85 ASN A C 1
ATOM 649 O O . ASN A 1 85 ? -6.547 -8.078 23.175 1.00 53.94 85 ASN A O 1
ATOM 653 N N . MET A 1 86 ? -5.624 -8.295 21.139 1.00 54.09 86 MET A N 1
ATOM 654 C CA . MET A 1 86 ? -4.929 -9.540 21.458 1.00 54.09 86 MET A CA 1
ATOM 655 C C . MET A 1 86 ? -3.777 -9.210 22.418 1.00 54.09 86 MET A C 1
ATOM 657 O O . MET A 1 86 ? -2.884 -8.439 22.089 1.00 54.09 86 MET A O 1
ATOM 661 N N . ARG A 1 87 ? -3.822 -9.739 23.648 1.00 44.62 87 ARG A N 1
ATOM 662 C CA . ARG A 1 87 ? -2.842 -9.476 24.723 1.00 44.62 87 ARG A CA 1
ATOM 663 C C . ARG A 1 87 ? -1.607 -10.385 24.623 1.00 44.62 87 ARG A C 1
ATOM 665 O O . ARG A 1 87 ? -1.304 -11.086 25.584 1.00 44.62 87 ARG A O 1
ATOM 672 N N . VAL A 1 88 ? -0.921 -10.423 23.482 1.00 42.62 88 VAL A N 1
ATOM 673 C CA . VAL A 1 88 ? 0.282 -11.260 23.309 1.00 42.62 88 VAL A CA 1
ATOM 674 C C . VAL A 1 88 ? 1.310 -10.515 22.468 1.00 42.62 88 VAL A C 1
ATOM 676 O O . VAL A 1 88 ? 1.218 -10.604 21.253 1.00 42.62 88 VAL A O 1
ATOM 679 N N . ASP A 1 89 ? 2.225 -9.778 23.115 1.00 46.28 89 ASP A N 1
ATOM 680 C CA . ASP A 1 89 ? 3.433 -9.137 22.558 1.00 46.28 89 ASP A CA 1
ATOM 681 C C . ASP A 1 89 ? 3.457 -9.064 21.023 1.00 46.28 89 ASP A C 1
ATOM 683 O O . ASP A 1 89 ? 3.748 -10.052 20.351 1.00 46.28 89 ASP A O 1
ATOM 687 N N . GLY A 1 90 ? 3.091 -7.897 20.477 1.00 49.28 90 GLY A N 1
ATOM 688 C CA . GLY A 1 90 ? 2.793 -7.713 19.054 1.00 49.28 90 GLY A CA 1
ATOM 689 C C . GLY A 1 90 ? 3.817 -8.311 18.096 1.00 49.28 90 GLY A C 1
ATOM 690 O O . GLY A 1 90 ? 4.986 -8.460 18.437 1.00 49.28 90 GLY A O 1
ATOM 691 N N . LEU A 1 91 ? 3.368 -8.625 16.874 1.00 56.84 91 LEU A N 1
ATOM 692 C CA . LEU A 1 91 ? 4.201 -9.208 15.821 1.00 56.84 91 LEU A CA 1
ATOM 693 C C . LEU A 1 91 ? 5.378 -8.277 15.481 1.00 56.84 91 LEU A C 1
ATOM 695 O O . LEU A 1 91 ? 5.298 -7.424 14.593 1.00 56.84 91 LEU A O 1
ATOM 699 N N . ALA A 1 92 ? 6.475 -8.425 16.217 1.00 57.62 92 ALA A N 1
ATOM 700 C CA . ALA A 1 92 ? 7.681 -7.653 16.017 1.00 57.62 92 ALA A CA 1
ATOM 701 C C . ALA A 1 92 ? 8.278 -8.026 14.654 1.00 57.62 92 ALA A C 1
ATOM 703 O O . ALA A 1 92 ? 8.277 -9.197 14.271 1.00 57.62 92 ALA A O 1
ATOM 704 N N . MET A 1 93 ? 8.824 -7.048 13.928 1.00 54.19 93 MET A N 1
ATOM 705 C CA . MET A 1 93 ? 9.452 -7.281 12.621 1.00 54.19 93 MET A CA 1
ATOM 706 C C . MET A 1 93 ? 10.467 -8.440 12.574 1.00 54.19 93 MET A C 1
ATOM 708 O O . MET A 1 93 ? 10.482 -9.145 11.567 1.00 54.19 93 MET A O 1
ATOM 712 N N . PRO A 1 94 ? 11.260 -8.722 13.630 1.00 53.59 94 PRO A N 1
ATOM 713 C CA . PRO A 1 94 ? 12.111 -9.912 13.663 1.00 53.59 94 PRO A CA 1
ATOM 714 C C . PRO A 1 94 ? 11.327 -11.223 13.500 1.00 53.59 94 PRO A C 1
ATOM 716 O O . PRO A 1 94 ? 11.704 -12.059 12.686 1.00 53.59 94 PRO A O 1
ATOM 719 N N . GLN A 1 95 ? 10.184 -11.359 14.182 1.00 60.59 95 GLN A N 1
ATOM 720 C CA . GLN A 1 95 ? 9.318 -12.538 14.070 1.00 60.59 95 GLN A CA 1
ATOM 721 C C . GLN A 1 95 ? 8.687 -12.630 12.674 1.00 60.59 95 GLN A C 1
ATOM 723 O O . GLN A 1 95 ? 8.576 -13.716 12.115 1.00 60.59 95 GLN A O 1
ATOM 728 N N . PHE A 1 96 ? 8.313 -11.493 12.079 1.00 63.97 96 PHE A N 1
ATOM 729 C CA . PHE A 1 96 ? 7.781 -11.457 10.714 1.00 63.97 96 PHE A CA 1
ATOM 730 C C . PHE A 1 96 ? 8.839 -11.823 9.662 1.00 63.97 96 PHE A C 1
ATOM 732 O O . PHE A 1 96 ? 8.549 -12.577 8.738 1.00 63.97 96 PHE A O 1
ATOM 739 N N . SER A 1 97 ? 10.082 -11.367 9.832 1.00 63.06 97 SER A N 1
ATOM 740 C CA . SER A 1 97 ? 11.217 -11.770 8.992 1.00 63.06 97 SER A CA 1
ATOM 741 C C . SER A 1 97 ? 11.451 -13.281 9.055 1.00 63.06 97 SER A C 1
ATOM 743 O O . SER A 1 97 ? 11.651 -13.908 8.019 1.00 63.06 97 SER A O 1
ATOM 745 N N . ASP A 1 98 ? 11.423 -13.879 10.247 1.00 66.38 98 ASP A N 1
ATOM 746 C CA . ASP A 1 98 ? 11.620 -15.326 10.400 1.00 66.38 98 ASP A CA 1
ATOM 747 C C . ASP A 1 98 ? 10.490 -16.117 9.736 1.00 66.38 98 ASP A C 1
ATOM 749 O O . ASP A 1 98 ? 10.737 -17.116 9.059 1.00 66.38 98 ASP A O 1
ATOM 753 N N . ILE A 1 99 ? 9.260 -15.612 9.844 1.00 66.19 99 ILE A N 1
ATOM 754 C CA . ILE A 1 99 ? 8.099 -16.147 9.139 1.00 66.19 99 ILE A CA 1
ATOM 755 C C . ILE A 1 99 ? 8.307 -16.097 7.617 1.00 66.19 99 ILE A C 1
ATOM 757 O O . ILE A 1 99 ? 8.138 -17.120 6.953 1.00 66.19 99 ILE A O 1
ATOM 761 N N . ILE A 1 100 ? 8.723 -14.955 7.063 1.00 65.50 100 ILE A N 1
ATOM 762 C CA . ILE A 1 100 ? 8.992 -14.812 5.623 1.00 65.50 100 ILE A CA 1
ATOM 763 C C . ILE A 1 100 ? 10.113 -15.757 5.179 1.00 65.50 100 ILE A C 1
ATOM 765 O O . ILE A 1 100 ? 9.977 -16.433 4.167 1.00 65.50 100 ILE A O 1
ATOM 769 N N . LYS A 1 101 ? 11.204 -15.858 5.944 1.00 68.50 101 LYS A N 1
ATOM 770 C CA . LYS A 1 101 ? 12.331 -16.755 5.628 1.00 68.50 101 LYS A CA 1
ATOM 771 C C . LYS A 1 101 ? 11.951 -18.233 5.697 1.00 68.50 101 LYS A C 1
ATOM 773 O O . LYS A 1 101 ? 12.582 -19.053 5.039 1.00 68.50 101 LYS A O 1
ATOM 778 N N . SER A 1 102 ? 10.951 -18.576 6.506 1.00 65.44 102 SER A N 1
ATOM 779 C CA . SER A 1 102 ? 10.409 -19.934 6.592 1.00 65.44 102 SER A CA 1
ATOM 780 C C . SER A 1 102 ? 9.402 -20.261 5.484 1.00 65.44 102 SER A C 1
ATOM 782 O O . SER A 1 102 ? 9.072 -21.435 5.293 1.00 65.44 102 SER A O 1
ATOM 784 N N . PHE A 1 103 ? 8.906 -19.243 4.772 1.00 66.94 103 PHE A N 1
ATOM 785 C CA . PHE A 1 103 ? 7.944 -19.417 3.697 1.00 66.94 103 PHE A CA 1
ATOM 786 C C . PHE A 1 103 ? 8.627 -20.015 2.467 1.00 66.94 103 PHE A C 1
ATOM 788 O O . PHE A 1 103 ? 9.615 -19.497 1.954 1.00 66.94 103 PHE A O 1
ATOM 795 N N . ASP A 1 104 ? 8.066 -21.125 2.006 1.00 69.31 104 ASP A N 1
ATOM 796 C CA . ASP A 1 104 ? 8.559 -21.903 0.881 1.00 69.31 104 ASP A CA 1
ATOM 797 C C . ASP A 1 104 ? 7.436 -21.976 -0.168 1.00 69.31 104 ASP A C 1
ATOM 799 O O . ASP A 1 104 ? 6.448 -22.690 0.049 1.00 69.31 104 ASP A O 1
ATOM 803 N N . PRO A 1 105 ? 7.528 -21.200 -1.265 1.00 66.19 105 PRO A N 1
ATOM 804 C CA . PRO A 1 105 ? 6.471 -21.115 -2.264 1.00 66.19 105 PRO A CA 1
ATOM 805 C C . PRO A 1 105 ? 6.343 -22.381 -3.126 1.00 66.19 105 PRO A C 1
ATOM 807 O O . PRO A 1 105 ? 5.340 -22.526 -3.813 1.00 66.19 105 PRO A O 1
ATOM 810 N N . GLU A 1 106 ? 7.290 -23.316 -3.084 1.00 73.19 106 GLU A N 1
ATOM 811 C CA . GLU A 1 106 ? 7.211 -24.556 -3.870 1.00 73.19 106 GLU A CA 1
ATOM 812 C C . GLU A 1 106 ? 6.650 -25.728 -3.049 1.00 73.19 106 GLU A C 1
ATOM 814 O O . GLU A 1 106 ? 6.197 -26.738 -3.594 1.00 73.19 106 GLU A O 1
ATOM 819 N N . ASN A 1 107 ? 6.625 -25.598 -1.720 1.00 77.38 107 ASN A N 1
ATOM 820 C CA . ASN A 1 107 ? 6.179 -26.651 -0.817 1.00 77.38 107 ASN A CA 1
ATOM 821 C C . ASN A 1 107 ? 4.742 -26.427 -0.319 1.00 77.38 107 ASN A C 1
ATOM 823 O O . ASN A 1 107 ? 4.494 -25.732 0.670 1.00 77.38 107 ASN A O 1
ATOM 827 N N . VAL A 1 108 ? 3.788 -27.102 -0.966 1.00 71.44 108 VAL A N 1
ATOM 828 C CA . VAL A 1 108 ? 2.344 -27.015 -0.673 1.00 71.44 108 VAL A CA 1
ATOM 829 C C . VAL A 1 108 ? 2.004 -27.322 0.794 1.00 71.44 108 VAL A C 1
ATOM 831 O O . VAL A 1 108 ? 1.129 -26.680 1.379 1.00 71.44 108 VAL A O 1
ATOM 834 N N . ASP A 1 109 ? 2.686 -28.279 1.432 1.00 72.44 109 ASP A N 1
ATOM 835 C CA . ASP A 1 109 ? 2.426 -28.610 2.838 1.00 72.44 109 ASP A CA 1
ATOM 836 C C . ASP A 1 109 ? 2.868 -27.484 3.774 1.00 72.44 109 ASP A C 1
ATOM 838 O O . ASP A 1 109 ? 2.137 -27.133 4.706 1.00 72.44 109 ASP A O 1
ATOM 842 N N . ARG A 1 110 ? 4.028 -26.873 3.504 1.00 71.19 110 ARG A N 1
ATOM 843 C CA . ARG A 1 110 ? 4.505 -25.709 4.262 1.00 71.19 110 ARG A CA 1
ATOM 844 C C . ARG A 1 110 ? 3.595 -24.507 4.064 1.00 71.19 110 ARG A C 1
ATOM 846 O O . ARG A 1 110 ? 3.233 -23.883 5.058 1.00 71.19 110 ARG A O 1
ATOM 853 N N . GLN A 1 111 ? 3.145 -24.246 2.836 1.00 67.06 111 GLN A N 1
ATOM 854 C CA . GLN A 1 111 ? 2.154 -23.204 2.560 1.00 67.06 111 GLN A CA 1
ATOM 855 C C . GLN A 1 111 ? 0.867 -23.423 3.355 1.00 67.06 111 GLN A C 1
ATOM 857 O O . GLN A 1 111 ? 0.371 -22.500 3.994 1.00 67.06 111 GLN A O 1
ATOM 862 N N . ARG A 1 112 ? 0.341 -24.653 3.380 1.00 68.06 112 ARG A N 1
ATOM 863 C CA . ARG A 1 112 ? -0.891 -24.971 4.113 1.00 68.06 112 ARG A CA 1
ATOM 864 C C . ARG A 1 112 ? -0.723 -24.789 5.620 1.00 68.06 112 ARG A C 1
ATOM 866 O O . ARG A 1 112 ? -1.614 -24.251 6.275 1.00 68.06 112 ARG A O 1
ATOM 873 N N . VAL A 1 113 ? 0.390 -25.244 6.198 1.00 68.94 113 VAL A N 1
ATOM 874 C CA . VAL A 1 113 ? 0.685 -25.053 7.631 1.00 68.94 113 VAL A CA 1
ATOM 875 C C . VAL A 1 113 ? 0.781 -23.567 7.962 1.00 68.94 113 VAL A C 1
ATOM 877 O O . VAL A 1 113 ? 0.155 -23.109 8.916 1.00 68.94 113 VAL A O 1
ATOM 880 N N . PHE A 1 114 ? 1.498 -22.824 7.129 1.00 69.19 114 PHE A N 1
ATOM 881 C CA . PHE A 1 114 ? 1.686 -21.390 7.249 1.00 69.19 114 PHE A CA 1
ATOM 882 C C . PHE A 1 114 ? 0.358 -20.612 7.174 1.00 69.19 114 PHE A C 1
ATOM 884 O O . PHE A 1 114 ? 0.032 -19.853 8.089 1.00 69.19 114 PHE A O 1
ATOM 891 N N . GLN A 1 115 ? -0.471 -20.879 6.160 1.00 67.38 115 GLN A N 1
ATOM 892 C CA . GLN A 1 115 ? -1.808 -20.291 6.021 1.00 67.38 115 GLN A CA 1
ATOM 893 C C . GLN A 1 115 ? -2.713 -20.629 7.207 1.00 67.38 115 GLN A C 1
ATOM 895 O O . GLN A 1 115 ? -3.429 -19.767 7.710 1.00 67.38 115 GLN A O 1
ATOM 900 N N . ASN A 1 116 ? -2.667 -21.868 7.702 1.00 68.69 116 ASN A N 1
ATOM 901 C CA . ASN A 1 116 ? -3.449 -22.269 8.870 1.00 68.69 116 ASN A CA 1
ATOM 902 C C . ASN A 1 116 ? -2.998 -21.552 10.149 1.00 68.69 116 ASN A C 1
ATOM 904 O O . ASN A 1 116 ? -3.837 -21.223 10.987 1.00 68.69 116 ASN A O 1
ATOM 908 N N . GLN A 1 117 ? -1.696 -21.313 10.319 1.00 68.06 117 GLN A N 1
ATOM 909 C CA . GLN A 1 117 ? -1.162 -20.575 11.465 1.00 68.06 117 GLN A CA 1
ATOM 910 C C . GLN A 1 117 ? -1.568 -19.099 11.409 1.00 68.06 117 GLN A C 1
ATOM 912 O O . GLN A 1 117 ? -2.176 -18.601 12.359 1.00 68.06 117 GLN A O 1
ATOM 917 N N . LEU A 1 118 ? -1.324 -18.421 10.284 1.00 66.38 118 LEU A N 1
ATOM 918 C CA . LEU A 1 118 ? -1.671 -17.008 10.137 1.00 66.38 118 LEU A CA 1
ATOM 919 C C . LEU A 1 118 ? -3.181 -16.769 10.080 1.00 66.38 118 LEU A C 1
ATOM 921 O O . LEU A 1 118 ? -3.671 -15.834 10.707 1.00 66.38 118 LEU A O 1
ATOM 925 N N . GLY A 1 119 ? -3.940 -17.634 9.410 1.00 63.34 119 GLY A N 1
ATOM 926 C CA . GLY A 1 119 ? -5.398 -17.552 9.350 1.00 63.34 119 GLY A CA 1
ATOM 927 C C . GLY A 1 119 ? -6.051 -17.706 10.725 1.00 63.34 119 GLY A C 1
ATOM 928 O O . GLY A 1 119 ? -7.012 -17.002 11.028 1.00 63.34 119 GLY A O 1
ATOM 929 N N . ARG A 1 120 ? -5.503 -18.556 11.605 1.00 64.62 120 ARG A N 1
ATOM 930 C CA . ARG A 1 120 ? -5.957 -18.653 13.005 1.00 64.62 120 ARG A CA 1
ATOM 931 C C . ARG A 1 120 ? -5.590 -17.423 13.830 1.00 64.62 120 ARG A C 1
ATOM 933 O O . ARG A 1 120 ? -6.362 -17.040 14.704 1.00 64.62 120 ARG A O 1
ATOM 940 N N . GLN A 1 121 ? -4.423 -16.836 13.579 1.00 63.06 121 GLN A N 1
ATOM 941 C CA . GLN A 1 121 ? -3.887 -15.748 14.393 1.00 63.06 121 GLN A CA 1
ATOM 942 C C . GLN A 1 121 ? -4.443 -14.374 13.991 1.00 63.06 121 GLN A C 1
ATOM 944 O O . GLN A 1 121 ? -4.801 -13.580 14.853 1.00 63.06 121 GLN A O 1
ATOM 949 N N . PHE A 1 122 ? -4.566 -14.095 12.695 1.00 63.00 122 PHE A N 1
ATOM 950 C CA . PHE A 1 122 ? -4.969 -12.785 12.172 1.00 63.00 122 PHE A CA 1
ATOM 951 C C . PHE A 1 122 ? -6.398 -12.787 11.594 1.00 63.00 122 PHE A C 1
ATOM 953 O O . PHE A 1 122 ? -7.071 -11.748 11.580 1.00 63.00 122 PHE A O 1
ATOM 960 N N . GLY A 1 123 ? -6.932 -13.962 11.242 1.00 63.28 123 GLY A N 1
ATOM 961 C CA . GLY A 1 123 ? -8.151 -14.098 10.440 1.00 63.28 123 GLY A CA 1
ATOM 962 C C . GLY A 1 123 ? -7.875 -13.854 8.954 1.00 63.28 123 GLY A C 1
ATOM 963 O O . GLY A 1 123 ? -6.750 -13.548 8.565 1.00 63.28 123 GLY A O 1
ATOM 964 N N . ALA A 1 124 ? -8.904 -13.978 8.115 1.00 57.00 124 ALA A N 1
ATOM 965 C CA . ALA A 1 124 ? -8.798 -13.583 6.714 1.00 57.00 124 ALA A CA 1
ATOM 966 C C . ALA A 1 124 ? -8.648 -12.054 6.610 1.00 57.00 124 ALA A C 1
ATOM 968 O O . ALA A 1 124 ? -9.363 -11.313 7.293 1.00 57.00 124 ALA A O 1
ATOM 969 N N . LEU A 1 125 ? -7.748 -11.579 5.742 1.00 71.75 125 LEU A N 1
ATOM 970 C CA . LEU A 1 125 ? -7.551 -10.154 5.427 1.00 71.75 125 LEU A CA 1
ATOM 971 C C . LEU A 1 125 ? -8.681 -9.606 4.533 1.00 71.75 125 LEU A C 1
ATOM 973 O O . LEU A 1 125 ? -8.467 -8.797 3.631 1.00 71.75 125 LEU A O 1
ATOM 977 N N . ASP A 1 126 ? -9.906 -10.079 4.763 1.00 71.44 126 ASP A N 1
ATOM 978 C CA . ASP A 1 126 ? -11.041 -9.902 3.872 1.00 71.44 126 ASP A CA 1
ATOM 979 C C . ASP A 1 126 ? -11.407 -8.426 3.716 1.00 71.44 126 ASP A C 1
ATOM 981 O O . ASP A 1 126 ? -11.978 -7.799 4.610 1.00 71.44 126 ASP A O 1
ATOM 985 N N . GLY A 1 127 ? -11.173 -7.899 2.516 1.00 82.50 127 GLY A N 1
ATOM 986 C CA . GLY A 1 127 ? -11.464 -6.509 2.160 1.00 82.50 127 GLY A CA 1
ATOM 987 C C . GLY A 1 127 ? -10.251 -5.581 2.214 1.00 82.50 127 GLY A C 1
ATOM 988 O O . GLY A 1 127 ? -10.366 -4.446 1.757 1.00 82.50 127 GLY A O 1
ATOM 989 N N . SER A 1 128 ? -9.102 -6.054 2.696 1.00 91.12 128 SER A N 1
ATOM 990 C CA . SER A 1 128 ? -7.818 -5.367 2.548 1.00 91.12 128 SER A CA 1
ATOM 991 C C . SER A 1 1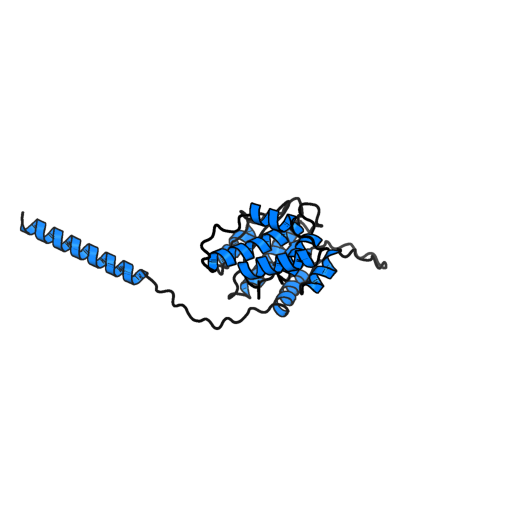28 ? -7.215 -5.649 1.169 1.00 91.12 128 SER A C 1
ATOM 993 O O . SER A 1 128 ? -7.487 -6.682 0.558 1.00 91.12 128 SER A O 1
ATOM 995 N N . PHE A 1 129 ? -6.404 -4.724 0.664 1.00 95.12 129 PHE A N 1
ATOM 996 C CA . PHE A 1 129 ? -5.598 -4.891 -0.547 1.00 95.12 129 PHE A CA 1
ATOM 997 C C . PHE A 1 129 ? -4.419 -3.915 -0.511 1.00 95.12 129 PHE A C 1
ATOM 999 O O . PHE A 1 129 ? -4.440 -2.942 0.246 1.00 95.12 129 PHE A O 1
ATOM 1006 N N . ILE A 1 130 ? -3.401 -4.174 -1.328 1.00 96.81 130 ILE A N 1
ATOM 1007 C CA . ILE A 1 130 ? -2.233 -3.301 -1.489 1.00 96.81 130 ILE A CA 1
ATOM 1008 C C . ILE A 1 130 ? -2.259 -2.700 -2.890 1.00 96.81 130 ILE A C 1
ATOM 1010 O O . ILE A 1 130 ? -2.523 -3.405 -3.862 1.00 96.81 130 ILE A O 1
ATOM 1014 N N . VAL A 1 131 ? -1.950 -1.409 -2.998 1.00 97.12 131 VAL A N 1
ATOM 1015 C CA . VAL A 1 131 ? -1.591 -0.770 -4.268 1.00 97.12 131 VAL A CA 1
ATOM 1016 C C . VAL A 1 131 ? -0.154 -0.287 -4.142 1.00 97.12 131 VAL A C 1
ATOM 1018 O O . VAL A 1 131 ? 0.144 0.550 -3.294 1.00 97.12 131 VAL A O 1
ATOM 1021 N N . LEU A 1 132 ? 0.736 -0.839 -4.958 1.00 96.44 132 LEU A N 1
ATOM 1022 C CA . LEU A 1 132 ? 2.139 -0.464 -5.037 1.00 96.44 132 LEU A CA 1
ATOM 1023 C C . LEU A 1 132 ? 2.345 0.375 -6.293 1.00 96.44 132 LEU A C 1
ATOM 1025 O O . LEU A 1 132 ? 2.035 -0.071 -7.394 1.00 96.44 132 LEU A O 1
ATOM 1029 N N . VAL A 1 133 ? 2.882 1.580 -6.131 1.00 94.19 133 VAL A N 1
ATOM 1030 C CA . VAL A 1 133 ? 3.246 2.458 -7.246 1.00 94.19 133 VAL A CA 1
ATOM 1031 C C . VAL A 1 133 ? 4.764 2.559 -7.299 1.00 94.19 133 VAL A C 1
ATOM 1033 O O . VAL A 1 133 ? 5.397 2.808 -6.276 1.00 94.19 133 VAL A O 1
ATOM 1036 N N . THR A 1 134 ? 5.354 2.343 -8.471 1.00 91.62 134 THR A N 1
ATOM 1037 C CA . THR A 1 134 ? 6.810 2.387 -8.664 1.00 91.62 134 THR A CA 1
ATOM 1038 C C . THR A 1 134 ? 7.160 2.917 -10.047 1.00 91.62 134 THR A C 1
ATOM 1040 O O . THR A 1 134 ? 6.397 2.725 -10.985 1.00 91.62 134 THR A O 1
ATOM 1043 N N . ASP A 1 135 ? 8.298 3.585 -10.195 1.00 88.38 135 ASP A N 1
ATOM 1044 C CA . ASP A 1 135 ? 8.859 4.017 -11.480 1.00 88.38 135 ASP A CA 1
ATOM 1045 C C . ASP A 1 135 ? 10.117 3.223 -11.884 1.00 88.38 135 ASP A C 1
ATOM 1047 O O . ASP A 1 135 ? 10.705 3.491 -12.933 1.00 88.38 135 ASP A O 1
ATOM 1051 N N . GLY A 1 136 ? 10.513 2.236 -11.074 1.00 85.12 136 GLY A N 1
ATOM 1052 C CA . GLY A 1 136 ? 11.722 1.437 -11.249 1.00 85.12 136 GLY A CA 1
ATOM 1053 C C . GLY A 1 136 ? 11.455 -0.064 -11.346 1.00 85.12 136 GLY A C 1
ATOM 1054 O O . GLY A 1 136 ? 10.340 -0.547 -11.141 1.00 85.12 136 GLY A O 1
ATOM 1055 N N . GLU A 1 137 ? 12.508 -0.813 -11.666 1.00 87.62 137 GLU A N 1
ATOM 1056 C CA . GLU A 1 137 ? 12.520 -2.273 -11.548 1.00 87.62 137 GLU A CA 1
ATOM 1057 C C . GLU A 1 137 ? 13.006 -2.683 -10.164 1.00 87.62 137 GLU A C 1
ATOM 1059 O O . GLU A 1 137 ? 13.849 -2.007 -9.574 1.00 87.62 137 GLU A O 1
ATOM 1064 N N . SER A 1 138 ? 12.534 -3.830 -9.673 1.00 89.19 138 SER A N 1
ATOM 1065 C CA . SER A 1 138 ? 13.042 -4.368 -8.413 1.00 89.19 138 SER A CA 1
ATOM 1066 C C . SER A 1 138 ? 14.526 -4.706 -8.543 1.00 89.19 138 SER A C 1
ATOM 1068 O O . SER A 1 138 ? 14.891 -5.610 -9.292 1.00 89.19 138 SER A O 1
ATOM 1070 N N . ASN A 1 139 ? 15.372 -4.005 -7.795 1.00 88.81 139 ASN A N 1
ATOM 1071 C CA . ASN A 1 139 ? 16.826 -4.174 -7.834 1.00 88.81 139 ASN A CA 1
ATOM 1072 C C . ASN A 1 139 ? 17.453 -4.438 -6.457 1.00 88.81 139 ASN A C 1
ATOM 1074 O O . ASN A 1 139 ? 18.639 -4.748 -6.381 1.00 88.81 139 ASN A O 1
ATOM 1078 N N . MET A 1 140 ? 16.666 -4.331 -5.385 1.00 87.88 140 MET A N 1
ATOM 1079 C CA . MET A 1 140 ? 17.092 -4.501 -3.996 1.00 87.88 140 MET A CA 1
ATOM 1080 C C . MET A 1 140 ? 16.056 -5.304 -3.198 1.00 87.88 140 MET A C 1
ATOM 1082 O O . MET A 1 140 ? 14.915 -5.471 -3.632 1.00 87.88 140 MET A O 1
ATOM 1086 N N . GLY A 1 141 ? 16.458 -5.764 -2.013 1.00 86.81 141 GLY A N 1
ATOM 1087 C CA . GLY A 1 141 ? 15.566 -6.402 -1.044 1.00 86.81 141 GLY A CA 1
ATOM 1088 C C . GLY A 1 141 ? 15.107 -7.808 -1.436 1.00 86.81 141 GLY A C 1
ATOM 1089 O O . GLY A 1 141 ? 15.777 -8.534 -2.175 1.00 86.81 141 GLY A O 1
ATOM 1090 N N . ILE A 1 142 ? 13.967 -8.210 -0.881 1.00 87.25 142 ILE A N 1
ATOM 1091 C CA . ILE A 1 142 ? 13.336 -9.510 -1.113 1.00 87.25 142 ILE A CA 1
ATOM 1092 C C . ILE A 1 142 ? 12.774 -9.577 -2.540 1.00 87.25 142 ILE A C 1
ATOM 1094 O O . ILE A 1 142 ? 12.297 -8.578 -3.086 1.00 87.25 142 ILE A O 1
ATOM 1098 N N . SER A 1 143 ? 12.800 -10.769 -3.151 1.00 90.56 143 SER A N 1
ATOM 1099 C CA . SER A 1 143 ? 12.274 -10.939 -4.506 1.00 90.56 143 SER A CA 1
ATOM 1100 C C . SER A 1 143 ? 10.770 -10.612 -4.567 1.00 90.56 143 SER A C 1
ATOM 1102 O O . SER A 1 143 ? 10.003 -11.047 -3.698 1.00 90.56 143 SER A O 1
ATOM 1104 N N . PRO A 1 144 ? 10.309 -9.876 -5.597 1.00 93.44 144 PRO A N 1
ATOM 1105 C CA . PRO A 1 144 ? 8.891 -9.552 -5.746 1.00 93.44 144 PRO A CA 1
ATOM 1106 C C . PRO A 1 144 ? 8.013 -10.800 -5.843 1.00 93.44 144 PRO A C 1
ATOM 1108 O O . PRO A 1 144 ? 6.958 -10.847 -5.220 1.00 93.44 144 PRO A O 1
ATOM 1111 N N . THR A 1 145 ? 8.472 -11.834 -6.554 1.00 91.88 145 THR A N 1
ATOM 1112 C CA . THR A 1 145 ? 7.759 -13.110 -6.710 1.00 91.88 145 THR A CA 1
ATOM 1113 C C . THR A 1 145 ? 7.474 -13.768 -5.361 1.00 91.88 145 THR A C 1
ATOM 1115 O O . THR A 1 145 ? 6.342 -14.163 -5.087 1.00 91.88 145 THR A O 1
ATOM 1118 N N . LEU A 1 146 ? 8.464 -13.818 -4.460 1.00 88.31 146 LEU A N 1
ATOM 1119 C CA . LEU A 1 146 ? 8.269 -14.385 -3.124 1.00 88.31 146 LEU A CA 1
ATOM 1120 C C . LEU A 1 146 ? 7.262 -13.566 -2.305 1.00 88.31 146 LEU A C 1
ATOM 1122 O O . LEU A 1 146 ? 6.392 -14.136 -1.645 1.00 88.31 146 LEU A O 1
ATOM 1126 N N . ALA A 1 147 ? 7.355 -12.237 -2.372 1.00 91.06 147 ALA A N 1
ATOM 1127 C CA . ALA A 1 147 ? 6.431 -11.342 -1.682 1.00 91.06 147 ALA A CA 1
ATOM 1128 C C . ALA A 1 147 ? 4.986 -11.489 -2.188 1.00 91.06 147 ALA A C 1
ATOM 1130 O O . ALA A 1 147 ? 4.047 -11.503 -1.388 1.00 91.06 147 ALA A O 1
ATOM 1131 N N . VAL A 1 148 ? 4.806 -11.648 -3.502 1.00 93.44 148 VAL A N 1
ATOM 1132 C CA . VAL A 1 148 ? 3.503 -11.892 -4.132 1.00 93.44 148 VAL A CA 1
ATOM 1133 C C . VAL A 1 148 ? 2.930 -13.234 -3.689 1.00 93.44 148 VAL A C 1
ATOM 1135 O O . VAL A 1 148 ? 1.795 -13.269 -3.218 1.00 93.44 148 VAL A O 1
ATOM 1138 N N . HIS A 1 149 ? 3.707 -14.319 -3.725 1.00 89.12 149 HIS A N 1
ATOM 1139 C CA . HIS A 1 149 ? 3.258 -15.621 -3.221 1.00 89.12 149 HIS A CA 1
ATOM 1140 C C . HIS A 1 149 ? 2.812 -15.569 -1.759 1.00 89.12 149 HIS A C 1
ATOM 1142 O O . HIS A 1 149 ? 1.799 -16.165 -1.383 1.00 89.12 149 HIS A O 1
ATOM 1148 N N . PHE A 1 150 ? 3.537 -14.820 -0.933 1.00 85.69 150 PHE A N 1
ATOM 1149 C CA . PHE A 1 150 ? 3.172 -14.630 0.463 1.00 85.69 150 PHE A CA 1
ATOM 1150 C C . PHE A 1 150 ? 1.842 -13.867 0.601 1.00 85.69 150 PHE A C 1
ATOM 1152 O O . PHE A 1 150 ? 0.974 -14.269 1.380 1.00 85.69 150 PHE A O 1
ATOM 1159 N N . ALA A 1 151 ? 1.636 -12.807 -0.190 1.00 89.56 151 ALA A N 1
ATOM 1160 C CA . ALA A 1 151 ? 0.379 -12.058 -0.220 1.00 89.56 151 ALA A CA 1
ATOM 1161 C C . ALA A 1 151 ? -0.808 -12.922 -0.693 1.00 89.56 151 ALA A C 1
ATOM 1163 O O . ALA A 1 151 ? -1.867 -12.896 -0.063 1.00 89.56 151 ALA A O 1
ATOM 1164 N N . ILE A 1 152 ? -0.614 -13.755 -1.722 1.00 88.50 152 ILE A N 1
ATOM 1165 C CA . ILE A 1 152 ? -1.614 -14.726 -2.204 1.00 88.50 152 ILE A CA 1
ATOM 1166 C C . ILE A 1 152 ? -1.982 -15.711 -1.100 1.00 88.50 152 ILE A C 1
ATOM 1168 O O . ILE A 1 152 ? -3.165 -15.951 -0.860 1.00 88.50 152 ILE A O 1
ATOM 1172 N N . GLY A 1 153 ? -0.988 -16.240 -0.380 1.00 82.56 153 GLY A N 1
ATOM 1173 C CA . GLY A 1 153 ? -1.235 -17.128 0.754 1.00 82.56 153 GLY A CA 1
ATOM 1174 C C . GLY A 1 153 ? -2.105 -16.482 1.837 1.00 82.56 153 GLY A C 1
ATOM 1175 O O . GLY A 1 153 ? -2.908 -17.152 2.482 1.00 82.56 153 GLY A O 1
ATOM 1176 N N . MET A 1 154 ? -2.016 -15.161 1.980 1.00 82.81 154 MET A N 1
ATOM 1177 C CA . MET A 1 154 ? -2.828 -14.369 2.903 1.00 82.81 154 MET A CA 1
ATOM 1178 C C . MET A 1 154 ? -4.166 -13.898 2.323 1.00 82.81 154 MET A C 1
ATOM 1180 O O . MET A 1 154 ? -4.882 -13.149 2.989 1.00 82.81 154 MET A O 1
ATOM 1184 N N . HIS A 1 155 ? -4.517 -14.344 1.112 1.00 86.69 155 HIS A N 1
ATOM 1185 C CA . HIS A 1 155 ? -5.680 -13.884 0.351 1.00 86.69 155 HIS A CA 1
ATOM 1186 C C . HIS A 1 155 ? -5.711 -12.353 0.212 1.00 86.69 155 HIS A C 1
ATOM 1188 O O . HIS A 1 155 ? -6.779 -11.739 0.230 1.00 86.69 155 HIS A O 1
ATOM 1194 N N . LEU A 1 156 ? -4.529 -11.733 0.103 1.00 91.19 156 LEU A N 1
ATOM 1195 C CA . LEU A 1 156 ? -4.357 -10.293 -0.001 1.00 91.19 156 LEU A CA 1
ATOM 1196 C C . LEU A 1 156 ? -4.071 -9.902 -1.459 1.00 91.19 156 LEU A C 1
ATOM 1198 O O . LEU A 1 156 ? -2.968 -10.141 -1.950 1.00 91.19 156 LEU A O 1
ATOM 1202 N N . PRO A 1 157 ? -5.024 -9.264 -2.150 1.00 94.94 157 PRO A N 1
ATOM 1203 C CA . PRO A 1 157 ? -4.825 -8.782 -3.508 1.00 94.94 157 PRO A CA 1
ATOM 1204 C C . PRO A 1 157 ? -3.788 -7.662 -3.535 1.00 94.94 157 PRO A C 1
ATOM 1206 O O . PRO A 1 157 ? -3.859 -6.721 -2.736 1.00 94.94 157 PRO A O 1
ATOM 1209 N N . VAL A 1 158 ? -2.867 -7.732 -4.493 1.00 96.69 158 VAL A N 1
ATOM 1210 C CA . VAL A 1 158 ? -1.834 -6.717 -4.709 1.00 96.69 158 VAL A CA 1
ATOM 1211 C C . VAL A 1 158 ? -1.982 -6.151 -6.119 1.00 96.69 158 VAL A C 1
ATOM 1213 O O . VAL A 1 158 ? -2.044 -6.890 -7.097 1.00 96.69 158 VAL A O 1
ATOM 1216 N N . TYR A 1 159 ? -2.048 -4.831 -6.232 1.00 97.06 159 TYR A N 1
ATOM 1217 C CA . TYR A 1 159 ? -2.051 -4.121 -7.506 1.00 97.06 159 TYR A CA 1
ATOM 1218 C C . TYR A 1 159 ? -0.732 -3.387 -7.665 1.00 97.06 159 TYR A C 1
ATOM 1220 O O . TYR A 1 159 ? -0.338 -2.648 -6.768 1.00 97.06 159 TYR A O 1
ATOM 1228 N N . VAL A 1 160 ? -0.059 -3.563 -8.796 1.00 95.94 160 VAL A N 1
ATOM 1229 C CA . VAL A 1 160 ? 1.205 -2.877 -9.080 1.00 95.94 160 VAL A CA 1
ATOM 1230 C C . VAL A 1 160 ? 0.989 -1.909 -10.232 1.00 95.94 160 VAL A C 1
ATOM 1232 O O . VAL A 1 160 ? 0.562 -2.317 -11.306 1.00 95.94 160 VAL A O 1
ATOM 1235 N N . ILE A 1 161 ? 1.283 -0.632 -10.014 1.00 94.31 161 ILE A N 1
ATOM 1236 C CA . ILE A 1 161 ? 1.267 0.421 -11.028 1.00 94.31 161 ILE A CA 1
ATOM 1237 C C . ILE A 1 161 ? 2.715 0.820 -11.300 1.00 94.31 161 ILE A C 1
ATOM 1239 O O . ILE A 1 161 ? 3.346 1.488 -10.479 1.00 94.31 161 ILE A O 1
ATOM 1243 N N . LYS A 1 162 ? 3.237 0.419 -12.458 1.00 92.19 162 LYS A N 1
ATOM 1244 C CA . LYS A 1 162 ? 4.557 0.832 -12.924 1.00 92.19 162 LYS A CA 1
ATOM 1245 C C . LYS A 1 162 ? 4.457 2.075 -13.798 1.00 92.19 162 LYS A C 1
ATOM 1247 O O . LYS A 1 162 ? 3.777 2.051 -14.821 1.00 92.19 162 LYS A O 1
ATOM 1252 N N . ILE A 1 163 ? 5.146 3.138 -13.408 1.00 89.44 163 ILE A N 1
ATOM 1253 C CA . ILE A 1 163 ? 5.261 4.380 -14.165 1.00 89.44 163 ILE A CA 1
ATOM 1254 C C . ILE A 1 163 ? 6.442 4.239 -15.127 1.00 89.44 163 ILE A C 1
ATOM 1256 O O . ILE A 1 163 ? 7.596 4.223 -14.710 1.00 89.44 163 ILE A O 1
ATOM 1260 N N . GLU A 1 164 ? 6.151 4.131 -16.418 1.00 84.44 164 GLU A N 1
ATOM 1261 C CA . GLU A 1 164 ? 7.153 4.039 -17.482 1.00 84.44 164 GLU A CA 1
ATOM 1262 C C . GLU A 1 164 ? 7.348 5.414 -18.138 1.00 84.44 164 GLU A C 1
ATOM 1264 O O . GLU A 1 164 ? 6.434 6.239 -18.191 1.00 84.44 164 GLU A O 1
ATOM 1269 N N . GLU A 1 165 ? 8.549 5.680 -18.650 1.00 74.00 165 GLU A N 1
ATOM 1270 C CA . GLU A 1 165 ? 8.738 6.813 -19.559 1.00 74.00 165 GLU A CA 1
ATOM 1271 C C . GLU A 1 165 ? 8.172 6.480 -20.939 1.00 74.00 165 GLU A C 1
ATOM 1273 O O . GLU A 1 165 ? 8.129 5.315 -21.337 1.00 74.00 165 GLU A O 1
ATOM 1278 N N . GLU A 1 166 ? 7.747 7.504 -21.684 1.00 66.06 166 GLU A N 1
ATOM 1279 C CA . GLU A 1 166 ? 7.499 7.348 -23.116 1.00 66.06 166 GLU A CA 1
ATOM 1280 C C . GLU A 1 166 ? 8.798 6.878 -23.779 1.00 66.06 166 GLU A C 1
ATOM 1282 O O . GLU A 1 166 ? 9.696 7.670 -24.060 1.00 66.06 166 GLU A O 1
ATOM 1287 N N . ALA A 1 167 ? 8.899 5.579 -24.054 1.00 53.50 167 ALA A N 1
ATOM 1288 C CA . ALA A 1 167 ? 9.778 5.122 -25.109 1.00 53.50 167 ALA A CA 1
ATOM 1289 C C . ALA A 1 167 ? 9.220 5.720 -26.401 1.00 53.50 167 ALA A C 1
ATOM 1291 O O . ALA A 1 167 ? 8.053 5.484 -26.738 1.00 53.50 167 ALA A O 1
ATOM 1292 N N . SER A 1 168 ? 10.028 6.528 -27.091 1.00 43.38 168 SER A N 1
ATOM 1293 C CA . SER A 1 168 ? 9.755 6.972 -28.456 1.00 43.38 168 SER A CA 1
ATOM 1294 C C . SER A 1 168 ? 9.175 5.789 -29.222 1.00 43.38 168 SER A C 1
ATOM 1296 O O . SER A 1 168 ? 9.833 4.757 -29.333 1.00 43.38 168 SER A O 1
ATOM 1298 N N . LYS A 1 169 ? 7.917 5.902 -29.667 1.00 46.91 169 LYS A N 1
ATOM 1299 C CA . LYS A 1 169 ? 7.255 4.894 -30.501 1.00 46.91 169 LYS A CA 1
ATOM 1300 C C . LYS A 1 169 ? 8.028 4.773 -31.813 1.00 46.91 169 LYS A C 1
ATOM 1302 O O . LYS A 1 169 ? 7.648 5.378 -32.812 1.00 46.91 169 LYS A O 1
ATOM 1307 N N . GLU A 1 170 ? 9.117 4.016 -31.812 1.00 42.69 170 GLU A N 1
ATOM 1308 C CA . GLU A 1 170 ? 9.703 3.519 -33.039 1.00 42.69 170 GLU A CA 1
ATOM 1309 C C . GLU A 1 170 ? 8.781 2.435 -33.588 1.00 42.69 170 GLU A C 1
ATOM 1311 O O . GLU A 1 170 ? 8.261 1.557 -32.896 1.00 42.69 170 GLU A O 1
ATOM 1316 N N . ILE A 1 171 ? 8.456 2.648 -34.851 1.00 49.53 171 ILE A N 1
ATOM 1317 C CA . ILE A 1 171 ? 7.447 1.955 -35.620 1.00 49.53 171 ILE A CA 1
ATOM 1318 C C . ILE A 1 171 ? 7.886 0.503 -35.802 1.00 49.53 171 ILE A C 1
ATOM 1320 O O . ILE A 1 171 ? 8.930 0.244 -36.385 1.00 49.53 171 ILE A O 1
ATOM 1324 N N . GLY A 1 172 ? 7.020 -0.428 -35.404 1.00 43.41 172 GLY A N 1
ATOM 1325 C CA . GLY A 1 172 ? 7.013 -1.766 -35.985 1.00 43.41 172 GLY A CA 1
ATOM 1326 C C . GLY A 1 172 ? 8.029 -2.747 -35.416 1.00 43.41 172 GLY A C 1
ATOM 1327 O O . GLY A 1 172 ? 8.722 -3.404 -36.178 1.00 43.41 172 GLY A O 1
ATOM 1328 N N . GLU A 1 173 ? 8.032 -2.950 -34.105 1.00 38.72 173 GLU A N 1
ATOM 1329 C CA . GLU A 1 173 ? 8.498 -4.215 -33.547 1.00 38.72 173 GLU A CA 1
ATOM 1330 C C . GLU A 1 173 ? 7.599 -4.554 -32.360 1.00 38.72 173 GLU A C 1
ATOM 1332 O O . GLU A 1 173 ? 7.409 -3.743 -31.450 1.00 38.72 173 GLU A O 1
ATOM 1337 N N . GLN A 1 174 ? 6.969 -5.733 -32.385 1.00 43.81 174 GLN A N 1
ATOM 1338 C CA . GLN A 1 174 ? 6.426 -6.336 -31.172 1.00 43.81 174 GLN A CA 1
ATOM 1339 C C . GLN A 1 174 ? 7.629 -6.669 -30.289 1.00 43.81 174 GLN A C 1
ATOM 1341 O O . GLN A 1 174 ? 8.060 -7.814 -30.214 1.00 43.81 174 GLN A O 1
ATOM 1346 N N . VAL A 1 175 ? 8.193 -5.652 -29.639 1.00 43.59 175 VAL A N 1
ATOM 1347 C CA . VAL A 1 175 ? 9.029 -5.856 -28.470 1.00 43.59 175 VAL A CA 1
ATOM 1348 C C . VAL A 1 175 ? 8.102 -6.568 -27.504 1.00 43.59 175 VAL A C 1
ATOM 1350 O O . VAL A 1 175 ? 7.143 -5.969 -27.005 1.00 43.59 175 VAL A O 1
ATOM 1353 N N . SER A 1 176 ? 8.318 -7.874 -27.338 1.00 47.31 176 SER A N 1
ATOM 1354 C CA . SER A 1 176 ? 7.815 -8.635 -26.205 1.00 47.31 176 SER A CA 1
ATOM 1355 C C . SER A 1 176 ? 8.204 -7.828 -24.981 1.00 47.31 176 SER A C 1
ATOM 1357 O O . SER A 1 176 ? 9.353 -7.852 -24.551 1.00 47.31 176 SER A O 1
ATOM 1359 N N . ARG A 1 177 ? 7.277 -6.984 -24.521 1.00 59.78 177 ARG A N 1
ATOM 1360 C CA . ARG A 1 177 ? 7.474 -6.138 -23.357 1.00 59.78 177 ARG A CA 1
ATOM 1361 C C . ARG A 1 177 ? 7.689 -7.123 -22.235 1.00 59.78 177 ARG A C 1
ATOM 1363 O O . ARG A 1 177 ? 6.737 -7.811 -21.890 1.00 59.78 177 ARG A O 1
ATOM 1370 N N . ASP A 1 178 ? 8.921 -7.213 -21.751 1.00 68.81 178 ASP A N 1
ATOM 1371 C CA . ASP A 1 178 ? 9.284 -8.143 -20.694 1.00 68.81 178 ASP A CA 1
ATOM 1372 C C . ASP A 1 178 ? 8.287 -7.933 -19.548 1.00 68.81 178 ASP A C 1
ATOM 1374 O O . ASP A 1 178 ? 8.087 -6.810 -19.058 1.00 68.81 178 ASP A O 1
ATOM 1378 N N . VAL A 1 179 ? 7.482 -8.960 -19.293 1.00 79.12 179 VAL A N 1
ATOM 1379 C CA . VAL A 1 179 ? 6.464 -8.942 -18.249 1.00 79.12 179 VAL A CA 1
ATOM 1380 C C . VAL A 1 179 ? 7.138 -9.599 -17.060 1.00 79.12 179 VAL A C 1
ATOM 1382 O O . VAL A 1 179 ? 7.566 -10.744 -17.200 1.00 79.12 179 VAL A O 1
ATOM 1385 N N . PRO A 1 180 ? 7.246 -8.913 -15.909 1.00 87.38 180 PRO A N 1
ATOM 1386 C CA . PRO A 1 180 ? 7.860 -9.523 -14.744 1.00 87.38 180 PRO A CA 1
ATOM 1387 C C . PRO A 1 180 ? 7.189 -10.857 -14.399 1.00 87.38 180 PRO A C 1
ATOM 1389 O O . PRO A 1 180 ? 5.966 -10.974 -14.469 1.00 87.38 180 PRO A O 1
ATOM 1392 N N . GLU A 1 181 ? 7.984 -11.843 -13.992 1.00 90.00 181 GLU A N 1
ATOM 1393 C CA . GLU A 1 181 ? 7.521 -13.212 -13.718 1.00 90.00 181 GLU A CA 1
ATOM 1394 C C . GLU A 1 181 ? 6.342 -13.254 -12.728 1.00 90.00 181 GLU A C 1
ATOM 1396 O O . GLU A 1 181 ? 5.366 -13.967 -12.941 1.00 90.00 181 GLU A O 1
ATOM 1401 N N . PHE A 1 182 ? 6.372 -12.389 -11.710 1.00 91.44 182 PHE A N 1
ATOM 1402 C CA . PHE A 1 182 ? 5.352 -12.308 -10.661 1.00 91.44 182 PHE A CA 1
ATOM 1403 C C . PHE A 1 182 ? 3.984 -11.773 -11.123 1.00 91.44 182 PHE A C 1
ATOM 1405 O O . PHE A 1 182 ? 3.043 -11.738 -10.330 1.00 91.44 182 PHE A O 1
ATOM 1412 N N . VAL A 1 183 ? 3.841 -11.302 -12.369 1.00 92.81 183 VAL A N 1
ATOM 1413 C CA . VAL A 1 183 ? 2.566 -10.753 -12.867 1.00 92.81 183 VAL A CA 1
ATOM 1414 C C . VAL A 1 183 ? 1.490 -11.828 -12.972 1.00 92.81 183 VAL A C 1
ATOM 1416 O O . VAL A 1 183 ? 0.349 -11.571 -12.590 1.00 92.81 183 VAL A O 1
ATOM 1419 N N . ALA A 1 184 ? 1.846 -13.030 -13.429 1.00 92.69 184 ALA A N 1
ATOM 1420 C CA . ALA A 1 184 ? 0.901 -14.143 -13.498 1.00 92.69 184 ALA A CA 1
ATOM 1421 C C . ALA A 1 184 ? 0.366 -14.502 -12.101 1.00 92.69 184 ALA A C 1
ATOM 1423 O O . ALA A 1 184 ? -0.834 -14.718 -11.922 1.00 92.69 184 ALA A O 1
ATOM 1424 N N . ASP A 1 185 ? 1.244 -14.472 -11.097 1.00 92.69 185 ASP A N 1
ATOM 1425 C CA . ASP A 1 185 ? 0.884 -14.755 -9.710 1.00 92.69 185 ASP A CA 1
ATOM 1426 C C . ASP A 1 185 ? -0.012 -13.652 -9.128 1.00 92.69 185 ASP A C 1
ATOM 1428 O O . ASP A 1 185 ? -1.015 -13.949 -8.478 1.00 92.69 185 ASP A O 1
ATOM 1432 N N . LEU A 1 186 ? 0.280 -12.373 -9.409 1.00 93.75 186 LEU A N 1
ATOM 1433 C CA . LEU A 1 186 ? -0.576 -11.250 -9.001 1.00 93.75 186 LEU A CA 1
ATOM 1434 C C . LEU A 1 186 ? -2.017 -11.433 -9.486 1.00 93.75 186 LEU A C 1
ATOM 1436 O O . LEU A 1 186 ? -2.957 -11.254 -8.708 1.00 93.75 186 LEU A O 1
ATOM 1440 N N . GLU A 1 187 ? -2.190 -11.791 -10.758 1.00 93.56 187 GLU A N 1
ATOM 1441 C CA . GLU A 1 187 ? -3.505 -12.010 -11.363 1.00 93.56 187 GLU A CA 1
ATOM 1442 C C . GLU A 1 187 ? -4.204 -13.239 -10.767 1.00 93.56 187 GLU A C 1
ATOM 1444 O O . GLU A 1 187 ? -5.389 -13.168 -10.428 1.00 93.56 187 GLU A O 1
ATOM 1449 N N . ALA A 1 188 ? -3.468 -14.333 -10.537 1.00 90.94 188 ALA A N 1
ATOM 1450 C CA . ALA A 1 188 ? -3.982 -15.514 -9.841 1.00 90.94 188 ALA A CA 1
ATOM 1451 C C . ALA A 1 188 ? -4.438 -15.195 -8.401 1.00 90.94 188 ALA A C 1
ATOM 1453 O O . ALA A 1 188 ? -5.423 -15.754 -7.917 1.00 90.94 188 ALA A O 1
ATOM 1454 N N . GLY A 1 189 ? -3.772 -14.244 -7.739 1.00 90.25 189 GLY A N 1
ATOM 1455 C CA . GLY A 1 189 ? -4.127 -13.698 -6.426 1.00 90.25 189 GLY A CA 1
ATOM 1456 C C . GLY A 1 189 ? -5.310 -12.726 -6.406 1.00 90.25 189 GLY A C 1
ATOM 1457 O O . GLY A 1 189 ? -5.650 -12.192 -5.347 1.00 90.25 189 GLY A O 1
ATOM 1458 N N . GLY A 1 190 ? -5.929 -12.444 -7.557 1.00 91.12 190 GLY A N 1
ATOM 1459 C CA . GLY A 1 190 ? -7.005 -11.458 -7.688 1.00 91.12 190 GLY A CA 1
ATOM 1460 C C . GLY A 1 190 ? -6.534 -10.000 -7.618 1.00 91.12 190 GLY A C 1
ATOM 1461 O O . GLY A 1 190 ? -7.340 -9.114 -7.304 1.00 91.12 190 GLY A O 1
ATOM 1462 N N . GLY A 1 191 ? -5.239 -9.776 -7.845 1.00 94.50 191 GLY A N 1
ATOM 1463 C CA . GLY A 1 191 ? -4.600 -8.488 -8.087 1.00 94.50 191 GLY A CA 1
ATOM 1464 C C . GLY A 1 191 ? -4.454 -8.191 -9.584 1.00 94.50 191 GLY A C 1
ATOM 1465 O O . GLY A 1 191 ? -5.097 -8.830 -10.415 1.00 94.50 191 GLY A O 1
ATOM 1466 N N . ALA A 1 192 ? -3.631 -7.199 -9.934 1.00 94.50 192 ALA A N 1
ATOM 1467 C CA . ALA A 1 192 ? -3.303 -6.893 -11.330 1.00 94.50 192 ALA A CA 1
ATOM 1468 C C . ALA A 1 192 ? -2.021 -6.058 -11.458 1.00 94.50 192 ALA A C 1
ATOM 1470 O O . ALA A 1 192 ? -1.663 -5.295 -10.557 1.00 94.50 192 ALA A O 1
ATOM 1471 N N . TYR A 1 193 ? -1.367 -6.159 -12.614 1.00 93.50 193 TYR A N 1
ATOM 1472 C CA . TYR A 1 193 ? -0.222 -5.332 -12.982 1.00 93.50 193 TYR A CA 1
ATOM 1473 C C . TYR A 1 193 ? -0.610 -4.322 -14.063 1.00 93.50 193 TYR A C 1
ATOM 1475 O O . TYR A 1 193 ? -1.157 -4.674 -15.108 1.00 93.50 193 TYR A O 1
ATOM 1483 N N . PHE A 1 194 ? -0.295 -3.055 -13.831 1.00 92.50 194 PHE A N 1
ATOM 1484 C CA . PHE A 1 194 ? -0.636 -1.952 -14.709 1.00 92.50 194 PHE A CA 1
ATOM 1485 C C . PHE A 1 194 ? 0.611 -1.146 -15.086 1.00 92.50 194 PHE A C 1
ATOM 1487 O O . PHE A 1 194 ? 1.476 -0.893 -14.252 1.00 92.50 194 PHE A O 1
ATOM 1494 N N . ARG A 1 195 ? 0.678 -0.692 -16.343 1.00 90.56 195 ARG A N 1
ATOM 1495 C CA . ARG A 1 195 ? 1.731 0.207 -16.847 1.00 90.56 195 ARG A CA 1
ATOM 1496 C C . ARG A 1 195 ? 1.142 1.571 -17.180 1.00 90.56 195 ARG A C 1
ATOM 1498 O O . ARG A 1 195 ? 0.207 1.647 -17.977 1.00 90.56 195 ARG A O 1
ATOM 1505 N N . ALA A 1 196 ? 1.649 2.614 -16.541 1.00 89.31 196 ALA A N 1
ATOM 1506 C CA . ALA A 1 196 ? 1.223 3.992 -16.722 1.00 89.31 196 ALA A CA 1
ATOM 1507 C C . ALA A 1 196 ? 2.325 4.767 -17.435 1.00 89.31 196 ALA A C 1
ATOM 1509 O O . ALA A 1 196 ? 3.433 4.881 -16.920 1.00 89.31 196 ALA A O 1
ATOM 1510 N N . THR A 1 197 ? 2.015 5.316 -18.603 1.00 86.12 197 THR A N 1
ATOM 1511 C CA . THR A 1 197 ? 2.934 6.189 -19.342 1.00 86.12 197 THR A CA 1
ATOM 1512 C C . THR A 1 197 ? 2.527 7.648 -19.165 1.00 86.12 197 THR A C 1
ATOM 1514 O O . THR A 1 197 ? 3.367 8.535 -19.041 1.00 86.12 197 THR A O 1
ATOM 1517 N N . PHE A 1 198 ? 1.218 7.899 -19.100 1.00 83.44 198 PHE A N 1
ATOM 1518 C CA . PHE A 1 198 ? 0.656 9.227 -18.916 1.00 83.44 198 PHE A CA 1
ATOM 1519 C C . PHE A 1 198 ? 0.062 9.396 -17.515 1.00 83.44 198 PHE A C 1
ATOM 1521 O O . PHE A 1 198 ? -0.479 8.444 -16.950 1.00 83.44 198 PHE A O 1
ATOM 1528 N N . PRO A 1 199 ? 0.030 10.630 -16.982 1.00 82.06 199 PRO A N 1
ATOM 1529 C CA . PRO A 1 199 ? -0.624 10.932 -15.706 1.00 82.06 199 PRO A CA 1
ATOM 1530 C C . PRO A 1 199 ? -2.069 10.425 -15.627 1.00 82.06 199 PRO A C 1
ATOM 1532 O O . PRO A 1 199 ? -2.483 9.834 -14.633 1.00 82.06 199 PRO A O 1
ATOM 1535 N N . SER A 1 200 ? -2.809 10.579 -16.729 1.00 85.50 200 SER A N 1
ATOM 1536 C CA . SER A 1 200 ? -4.196 10.122 -16.847 1.00 85.50 200 SER A CA 1
ATOM 1537 C C . SER A 1 200 ? -4.361 8.602 -16.729 1.00 85.50 200 SER A C 1
ATOM 1539 O O . SER A 1 200 ? -5.462 8.124 -16.462 1.00 85.50 200 SER A O 1
ATOM 1541 N N . ASP A 1 201 ? -3.299 7.823 -16.953 1.00 89.50 201 ASP A N 1
ATOM 1542 C CA . ASP A 1 201 ? -3.348 6.364 -16.866 1.00 89.50 201 ASP A CA 1
ATOM 1543 C C . ASP A 1 201 ? -3.475 5.931 -15.405 1.00 89.50 201 ASP A C 1
ATOM 1545 O O . ASP A 1 201 ? -4.282 5.055 -15.101 1.00 89.50 201 ASP A O 1
ATOM 1549 N N . ILE A 1 202 ? -2.750 6.599 -14.501 1.00 89.56 202 ILE A N 1
ATOM 1550 C CA . ILE A 1 202 ? -2.756 6.308 -13.061 1.00 89.56 202 ILE A CA 1
ATOM 1551 C C . ILE A 1 202 ? -4.161 6.523 -12.485 1.00 89.56 202 ILE A C 1
ATOM 1553 O O . ILE A 1 202 ? -4.674 5.672 -11.760 1.00 89.56 202 ILE A O 1
ATOM 1557 N N . GLU A 1 203 ? -4.832 7.612 -12.865 1.00 89.31 203 GLU A N 1
ATOM 1558 C CA . GLU A 1 203 ? -6.221 7.870 -12.465 1.00 89.31 203 GLU A CA 1
ATOM 1559 C C . GLU A 1 203 ? -7.177 6.777 -12.967 1.00 89.31 203 GLU A C 1
ATOM 1561 O O . GLU A 1 203 ? -8.026 6.289 -12.216 1.00 89.31 203 GLU A O 1
ATOM 1566 N N . ARG A 1 204 ? -7.023 6.339 -14.226 1.00 91.06 204 ARG A N 1
ATOM 1567 C CA . ARG A 1 204 ? -7.834 5.244 -14.785 1.00 91.06 204 ARG A CA 1
ATOM 1568 C C . ARG A 1 204 ? -7.584 3.920 -14.068 1.00 91.06 204 ARG A C 1
ATOM 1570 O O . ARG A 1 204 ? -8.530 3.162 -13.869 1.00 91.06 204 ARG A O 1
ATOM 1577 N N . MET A 1 205 ? -6.347 3.645 -13.663 1.00 93.38 205 MET A N 1
ATOM 1578 C CA . MET A 1 205 ? -5.998 2.445 -12.901 1.00 93.38 205 MET A CA 1
ATOM 1579 C C . MET A 1 205 ? -6.613 2.465 -11.511 1.00 93.38 205 MET A C 1
ATOM 1581 O O . MET A 1 205 ? -7.242 1.486 -11.125 1.00 93.38 205 MET A O 1
ATOM 1585 N N . TYR A 1 206 ? -6.517 3.582 -10.787 1.00 92.81 206 TYR A N 1
ATOM 1586 C CA . TYR A 1 206 ? -7.177 3.718 -9.488 1.00 92.81 206 TYR A CA 1
ATOM 1587 C C . TYR A 1 206 ? -8.691 3.559 -9.596 1.00 92.81 206 TYR A C 1
ATOM 1589 O O . TYR A 1 206 ? -9.288 2.851 -8.787 1.00 92.81 206 TYR A O 1
ATOM 1597 N N . LYS A 1 207 ? -9.310 4.122 -10.639 1.00 91.75 207 LYS A N 1
ATOM 1598 C CA . LYS A 1 207 ? -10.727 3.883 -10.926 1.00 91.75 207 LYS A CA 1
ATOM 1599 C C . LYS A 1 207 ? -11.014 2.400 -11.172 1.00 91.75 207 LYS A C 1
ATOM 1601 O O . LYS A 1 207 ? -12.000 1.875 -10.667 1.00 91.75 207 LYS A O 1
ATOM 1606 N N . LYS A 1 208 ? -10.145 1.705 -11.913 1.00 92.94 208 LYS A N 1
ATOM 1607 C CA . LYS A 1 208 ? -10.310 0.269 -12.154 1.00 92.94 208 LYS A CA 1
ATOM 1608 C C . LYS A 1 208 ? -10.187 -0.548 -10.870 1.00 92.94 208 LYS A C 1
ATOM 1610 O O . LYS A 1 208 ? -10.953 -1.486 -10.670 1.00 92.94 208 LYS A O 1
ATOM 1615 N N . ILE A 1 209 ? -9.251 -0.181 -10.001 1.00 92.88 209 ILE A N 1
ATOM 1616 C CA . ILE A 1 209 ? -9.081 -0.798 -8.685 1.00 92.88 209 ILE A CA 1
ATOM 1617 C C . ILE A 1 209 ? -10.331 -0.565 -7.829 1.00 92.88 209 ILE A C 1
ATOM 1619 O O . ILE A 1 209 ? -10.782 -1.504 -7.180 1.00 92.88 209 ILE A O 1
ATOM 1623 N N . ASP A 1 210 ? -10.930 0.628 -7.869 1.00 91.56 210 ASP A N 1
ATOM 1624 C CA . ASP A 1 210 ? -12.175 0.917 -7.147 1.00 91.56 210 ASP A CA 1
ATOM 1625 C C . ASP A 1 210 ? -13.347 0.041 -7.625 1.00 91.56 210 ASP A C 1
ATOM 1627 O O . ASP A 1 210 ? -14.075 -0.519 -6.808 1.00 91.56 210 ASP A O 1
ATOM 1631 N N . GLU A 1 211 ? -13.479 -0.171 -8.941 1.00 90.81 211 GLU A N 1
ATOM 1632 C CA . GLU A 1 211 ? -14.478 -1.089 -9.514 1.00 90.81 211 GLU A CA 1
ATOM 1633 C C . GLU A 1 211 ? -14.274 -2.541 -9.050 1.00 90.81 211 GLU A C 1
ATOM 1635 O O . GLU A 1 211 ? -15.241 -3.258 -8.791 1.00 90.81 211 GLU A O 1
ATOM 1640 N N . LEU A 1 212 ? -13.017 -2.988 -8.959 1.00 90.19 212 LEU A N 1
ATOM 1641 C CA . LEU A 1 212 ? -12.666 -4.348 -8.537 1.00 90.19 212 LEU A CA 1
ATOM 1642 C C . LEU A 1 212 ? -12.777 -4.538 -7.019 1.00 90.19 212 LEU A C 1
ATOM 1644 O O . LEU A 1 212 ? -13.035 -5.645 -6.541 1.00 90.19 212 LEU A O 1
ATOM 1648 N N . ARG A 1 213 ? -12.552 -3.473 -6.248 1.00 90.00 213 ARG A N 1
ATOM 1649 C CA . ARG A 1 213 ? -12.539 -3.467 -4.783 1.00 90.00 213 ARG A CA 1
ATOM 1650 C C . ARG A 1 213 ? -13.405 -2.316 -4.278 1.00 90.00 213 ARG A C 1
ATOM 1652 O O . ARG A 1 213 ? -12.872 -1.358 -3.722 1.00 90.00 213 ARG A O 1
ATOM 1659 N N . PRO A 1 214 ? -14.735 -2.406 -4.407 1.00 84.19 214 PRO A N 1
ATOM 1660 C CA . PRO A 1 214 ? -15.612 -1.363 -3.901 1.00 84.19 214 PRO A CA 1
ATOM 1661 C C . PRO A 1 214 ? -15.516 -1.274 -2.375 1.00 84.19 214 PRO A C 1
ATOM 1663 O O . PRO A 1 214 ? -15.393 -2.291 -1.682 1.00 84.19 214 PRO A O 1
ATOM 1666 N N . THR A 1 215 ? -15.599 -0.054 -1.841 1.00 80.38 215 THR A N 1
ATOM 1667 C CA . THR A 1 215 ? -15.732 0.177 -0.398 1.00 80.38 215 THR A CA 1
ATOM 1668 C C . THR A 1 215 ? -16.926 -0.618 0.129 1.00 80.38 215 THR A C 1
ATOM 1670 O O . THR A 1 215 ? -18.063 -0.456 -0.324 1.00 80.38 215 THR A O 1
ATOM 1673 N N . ARG A 1 216 ? -16.682 -1.494 1.109 1.00 72.19 216 ARG A N 1
ATOM 1674 C CA . ARG A 1 216 ? -17.761 -2.240 1.760 1.00 72.19 216 ARG A CA 1
ATOM 1675 C C . ARG A 1 216 ? -18.585 -1.246 2.567 1.00 72.19 216 ARG A C 1
ATOM 1677 O O . ARG A 1 216 ? -18.074 -0.628 3.498 1.00 72.19 216 ARG A O 1
ATOM 1684 N N . VAL A 1 217 ? -19.868 -1.110 2.236 1.00 54.03 217 VAL A N 1
ATOM 1685 C CA . VAL A 1 217 ? -20.812 -0.342 3.052 1.00 54.03 217 VAL A CA 1
ATOM 1686 C C . VAL A 1 217 ? -20.975 -1.082 4.376 1.00 54.03 217 VAL A C 1
ATOM 1688 O O . VAL A 1 217 ? -21.798 -1.984 4.510 1.00 54.03 217 VAL A O 1
ATOM 1691 N N . ARG A 1 218 ? -20.155 -0.735 5.371 1.00 47.97 218 ARG A N 1
ATOM 1692 C CA . ARG A 1 218 ? -20.439 -1.101 6.754 1.00 47.97 218 ARG A CA 1
ATOM 1693 C C . ARG A 1 218 ? -21.709 -0.357 7.135 1.00 47.97 218 ARG A C 1
ATOM 1695 O O . ARG A 1 218 ? -21.690 0.865 7.263 1.00 47.97 218 ARG A O 1
ATOM 1702 N N . THR A 1 219 ? -22.808 -1.085 7.317 1.00 36.47 219 THR A N 1
ATOM 1703 C CA . THR A 1 219 ? -23.923 -0.601 8.131 1.00 36.47 219 THR A CA 1
ATOM 1704 C C . THR A 1 219 ? -23.308 -0.265 9.480 1.00 36.47 219 THR A C 1
ATOM 1706 O O . THR A 1 219 ? -22.855 -1.152 10.202 1.00 36.47 219 THR A O 1
ATOM 1709 N N . GLN A 1 220 ? -23.127 1.023 9.749 1.00 38.78 220 GLN A N 1
ATOM 1710 C CA . GLN A 1 220 ? -22.508 1.465 10.982 1.00 38.78 220 GLN A CA 1
ATOM 1711 C C . GLN A 1 2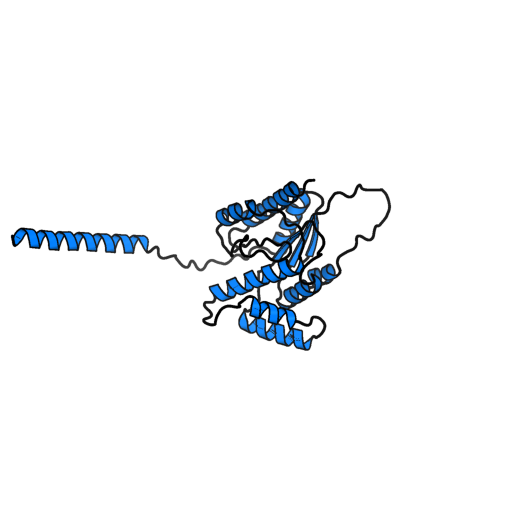20 ? -23.456 1.055 12.107 1.00 38.78 220 GLN A C 1
ATOM 1713 O O . GLN A 1 220 ? -24.514 1.656 12.275 1.00 38.78 220 GLN A O 1
ATOM 1718 N N . THR A 1 221 ? -23.096 0.040 12.891 1.00 39.94 221 THR A N 1
ATOM 1719 C CA . THR A 1 221 ? -23.510 0.043 14.290 1.00 39.94 221 THR A CA 1
ATOM 1720 C C . THR A 1 221 ? -22.808 1.260 14.866 1.00 39.94 221 THR A C 1
ATOM 1722 O O . THR A 1 221 ? -21.597 1.231 15.082 1.00 39.94 221 THR A O 1
ATOM 1725 N N . ILE A 1 222 ? -23.535 2.372 14.952 1.00 41.34 222 ILE A N 1
ATOM 1726 C CA . ILE A 1 222 ? -23.066 3.617 15.547 1.00 41.34 222 ILE A CA 1
ATOM 1727 C C . ILE A 1 222 ? -22.654 3.254 16.972 1.00 41.34 222 ILE A C 1
ATOM 1729 O O . ILE A 1 222 ? -23.497 3.080 17.846 1.00 41.34 222 ILE A O 1
ATOM 1733 N N . VAL A 1 223 ? -21.358 3.065 17.207 1.00 54.56 223 VAL A N 1
ATOM 1734 C CA . VAL A 1 223 ? -20.829 3.115 18.563 1.00 54.56 223 VAL A CA 1
ATOM 1735 C C . VAL A 1 223 ? -20.758 4.602 18.849 1.00 54.56 223 VAL A C 1
ATOM 1737 O O . VAL A 1 223 ? -19.836 5.277 18.392 1.00 54.56 223 VAL A O 1
ATOM 1740 N N . GLU A 1 224 ? -21.805 5.138 19.475 1.00 52.25 224 GLU A N 1
ATOM 1741 C CA . GLU A 1 224 ? -21.825 6.529 19.909 1.00 52.25 224 GLU A CA 1
ATOM 1742 C C . GLU A 1 224 ? -20.553 6.785 20.716 1.00 52.25 224 GLU A C 1
ATOM 1744 O O . GLU A 1 224 ? -20.341 6.198 21.779 1.00 52.25 224 GLU A O 1
ATOM 1749 N N . GLN A 1 225 ? -19.671 7.635 20.193 1.00 53.44 225 GLN A N 1
ATOM 1750 C CA . GLN A 1 225 ? -18.546 8.126 20.967 1.00 53.44 225 GLN A CA 1
ATOM 1751 C C . GLN A 1 225 ? -19.129 8.981 22.090 1.00 53.44 225 GLN A C 1
ATOM 1753 O O . GLN A 1 225 ? -19.484 10.140 21.876 1.00 53.44 225 GLN A O 1
ATOM 1758 N N . HIS A 1 226 ? -19.276 8.396 23.280 1.00 52.53 226 HIS A N 1
ATOM 1759 C CA . HIS A 1 226 ? -19.668 9.135 24.471 1.00 52.53 226 HIS A CA 1
ATOM 1760 C C . HIS A 1 226 ? -18.636 10.243 24.700 1.00 52.53 226 HIS A C 1
ATOM 1762 O O . HIS A 1 226 ? -17.465 10.000 24.997 1.00 52.53 226 HIS A O 1
ATOM 1768 N N . SER A 1 227 ? -19.054 11.485 24.465 1.00 55.69 227 SER A N 1
ATOM 1769 C CA . SER A 1 227 ? -18.189 12.646 24.606 1.00 55.69 227 SER A CA 1
ATOM 1770 C C . SER A 1 227 ? -18.050 12.974 26.089 1.00 55.69 227 SER A C 1
ATOM 1772 O O . SER A 1 227 ? -18.860 13.707 26.640 1.00 55.69 227 SER A O 1
ATOM 1774 N N . TYR A 1 228 ? -16.981 12.501 26.730 1.00 72.25 228 TYR A N 1
ATOM 1775 C CA . TYR A 1 228 ? -16.662 12.795 28.139 1.00 72.25 228 TYR A CA 1
ATOM 1776 C C . TYR A 1 228 ? -16.474 14.296 28.461 1.00 72.25 228 TYR A C 1
ATOM 1778 O O . TYR A 1 228 ? -16.232 14.670 29.608 1.00 72.25 228 TYR A O 1
ATOM 1786 N N . ARG A 1 229 ? -16.585 15.196 27.472 1.00 74.75 229 ARG A N 1
ATOM 1787 C CA . ARG A 1 229 ? -16.409 16.646 27.652 1.00 74.75 229 ARG A CA 1
ATOM 1788 C C . ARG A 1 229 ? -17.413 17.246 28.637 1.00 74.75 229 ARG A C 1
ATOM 1790 O O . ARG A 1 229 ? -17.021 18.099 29.428 1.00 74.75 229 ARG A O 1
ATOM 1797 N N . TYR A 1 230 ? -18.683 16.833 28.606 1.00 83.06 230 TYR A N 1
ATOM 1798 C CA . TYR A 1 230 ? -19.673 17.369 29.550 1.00 83.06 230 TYR A CA 1
ATOM 1799 C C . TYR A 1 230 ? -19.451 16.823 30.966 1.00 83.06 230 TYR A C 1
ATOM 1801 O O . TYR A 1 230 ? -19.581 17.574 31.930 1.00 83.06 230 TYR A O 1
ATOM 1809 N N . GLU A 1 231 ? -19.027 15.563 31.092 1.00 87.56 231 GLU A N 1
ATOM 1810 C CA . GLU A 1 231 ? -18.704 14.924 32.375 1.00 87.56 231 GLU A CA 1
ATOM 1811 C C . GLU A 1 231 ? -17.517 15.618 33.054 1.00 87.56 231 GLU A C 1
ATOM 1813 O O . GLU A 1 231 ? -17.572 15.930 34.244 1.00 87.56 231 GLU A O 1
ATOM 1818 N N . LEU A 1 232 ? -16.487 15.970 32.275 1.00 87.62 232 LEU A N 1
ATOM 1819 C CA . LEU A 1 232 ? -15.338 16.732 32.761 1.00 87.62 232 LEU A CA 1
ATOM 1820 C C . LEU A 1 232 ? -15.733 18.144 33.222 1.00 87.62 232 LEU A C 1
ATOM 1822 O O . LEU A 1 232 ? -15.303 18.588 34.285 1.00 87.62 232 LEU A O 1
ATOM 1826 N N . ASN A 1 233 ? -16.585 18.841 32.463 1.00 90.56 233 ASN A N 1
ATOM 1827 C CA . ASN A 1 233 ? -17.055 20.180 32.833 1.00 90.56 233 ASN A CA 1
ATOM 1828 C C . ASN A 1 233 ? -17.872 20.166 34.137 1.00 90.56 233 ASN A C 1
ATOM 1830 O O . ASN A 1 233 ? -17.728 21.071 34.960 1.00 90.56 233 ASN A O 1
ATOM 1834 N N . ILE A 1 234 ? -18.694 19.132 34.351 1.00 93.94 234 ILE A N 1
ATOM 1835 C CA . ILE A 1 234 ? -19.467 18.958 35.590 1.00 93.94 234 ILE A CA 1
ATOM 1836 C C . ILE A 1 234 ? -18.528 18.688 36.772 1.00 93.94 234 ILE A C 1
ATOM 1838 O O . ILE A 1 234 ? -18.677 19.314 37.822 1.00 93.94 234 ILE A O 1
ATOM 1842 N N . ALA A 1 235 ? -17.527 17.817 36.604 1.00 93.88 235 ALA A N 1
ATOM 1843 C CA . ALA A 1 235 ? -16.540 17.543 37.648 1.00 93.88 235 ALA A CA 1
ATOM 1844 C C . ALA A 1 235 ? -15.756 18.807 38.051 1.00 93.88 235 ALA A C 1
ATOM 1846 O O . ALA A 1 235 ? -15.585 19.076 39.242 1.00 93.88 235 ALA A O 1
ATOM 1847 N N . ILE A 1 236 ? -15.343 19.624 37.074 1.00 95.25 236 ILE A N 1
ATOM 1848 C CA . ILE A 1 236 ? -14.664 20.906 37.319 1.00 95.25 236 ILE A CA 1
ATOM 1849 C C . ILE A 1 236 ? -15.578 21.875 38.084 1.00 95.25 236 ILE A C 1
ATOM 1851 O O . ILE A 1 236 ? -15.130 22.518 39.034 1.00 95.25 236 ILE A O 1
ATOM 1855 N N . LEU A 1 237 ? -16.864 21.961 37.727 1.00 96.19 237 LEU A N 1
ATOM 1856 C CA . LEU A 1 237 ? -17.821 22.826 38.420 1.00 96.19 237 LEU A CA 1
ATOM 1857 C C . LEU A 1 237 ? -17.997 22.426 39.896 1.00 96.19 237 LEU A C 1
ATOM 1859 O O . LEU A 1 237 ? -17.966 23.294 40.770 1.00 96.19 237 LEU A O 1
ATOM 1863 N N . PHE A 1 238 ? -18.134 21.127 40.184 1.00 96.19 238 PHE A N 1
ATOM 1864 C CA . PHE A 1 238 ? -18.237 20.625 41.560 1.00 96.19 238 PHE A CA 1
ATOM 1865 C C . PHE A 1 238 ? -16.972 20.898 42.377 1.00 96.19 238 PHE A C 1
ATOM 1867 O O . PHE A 1 238 ? -17.073 21.298 43.538 1.00 96.19 238 PHE A O 1
ATOM 1874 N N . LEU A 1 239 ? -15.792 20.741 41.771 1.00 96.06 239 LEU A N 1
ATOM 1875 C CA . LEU A 1 239 ? -14.516 21.053 42.416 1.00 96.06 239 LEU A CA 1
ATOM 1876 C C . LEU A 1 239 ? -14.440 22.536 42.823 1.00 96.06 239 LEU A C 1
ATOM 1878 O O . LEU A 1 239 ? -14.037 22.854 43.943 1.00 96.06 239 LEU A O 1
ATOM 1882 N N . LEU A 1 240 ? -14.865 23.445 41.938 1.00 96.12 240 LEU A N 1
ATOM 1883 C CA . LEU A 1 240 ? -14.874 24.887 42.205 1.00 96.12 240 LEU A CA 1
ATOM 1884 C C . LEU A 1 240 ? -15.876 25.271 43.303 1.00 96.12 240 LEU A C 1
ATOM 1886 O O . LEU A 1 240 ? -15.546 26.065 44.184 1.00 96.12 240 LEU A O 1
ATOM 1890 N N . LEU A 1 241 ? -17.076 24.684 43.287 1.00 96.06 241 LEU A N 1
ATOM 1891 C CA . LEU A 1 241 ? -18.094 24.876 44.328 1.00 96.06 241 LEU A CA 1
ATOM 1892 C C . LEU A 1 241 ? -17.603 24.407 45.699 1.00 96.06 241 LEU A C 1
ATOM 1894 O O . LEU A 1 241 ? -17.765 25.114 46.694 1.00 96.06 241 LEU A O 1
ATOM 1898 N N . PHE A 1 242 ? -16.965 23.238 45.744 1.00 95.75 242 PHE A N 1
ATOM 1899 C CA . PHE A 1 242 ? -16.380 22.706 46.967 1.00 95.75 242 PHE A CA 1
ATOM 1900 C C . PHE A 1 242 ? -15.281 23.628 47.511 1.00 95.75 242 PHE A C 1
ATOM 1902 O O . PHE A 1 242 ? -15.295 23.975 48.692 1.00 95.75 242 PHE A O 1
ATOM 1909 N N . ALA A 1 243 ? -14.374 24.099 46.650 1.00 94.44 243 ALA A N 1
ATOM 1910 C CA . ALA A 1 243 ? -13.327 25.039 47.044 1.00 94.44 243 ALA A CA 1
ATOM 1911 C C . ALA A 1 243 ? -13.900 26.363 47.586 1.00 94.44 243 ALA A C 1
ATOM 1913 O O . ALA A 1 243 ? -13.400 26.892 48.581 1.00 94.44 243 ALA A O 1
ATOM 1914 N N . ALA A 1 244 ? -14.969 26.884 46.974 1.00 92.88 244 ALA A N 1
ATOM 1915 C CA . ALA A 1 244 ? -15.646 28.092 47.439 1.00 92.88 244 ALA A CA 1
ATOM 1916 C C . ALA A 1 244 ? -16.303 27.901 48.817 1.00 92.88 244 ALA A C 1
ATOM 1918 O O . ALA A 1 244 ? -16.187 28.778 49.672 1.00 92.88 244 ALA A O 1
ATOM 1919 N N . LEU A 1 245 ? -16.935 26.746 49.059 1.00 93.12 245 LEU A N 1
ATOM 1920 C CA . LEU A 1 245 ? -17.518 26.397 50.359 1.00 93.12 245 LEU A CA 1
ATOM 1921 C C . LEU A 1 245 ? -16.456 26.302 51.455 1.00 93.12 245 LEU A C 1
ATOM 1923 O O . LEU A 1 245 ? -16.611 26.920 52.505 1.00 93.12 245 LEU A O 1
ATOM 1927 N N . VAL A 1 246 ? -15.359 25.582 51.203 1.00 92.06 246 VAL A N 1
ATOM 1928 C CA . VAL A 1 246 ? -14.252 25.461 52.165 1.00 92.06 246 VAL A CA 1
ATOM 1929 C C . VAL A 1 246 ? -13.660 26.835 52.483 1.00 92.06 246 VAL A C 1
ATOM 1931 O O . VAL A 1 246 ? -13.428 27.150 53.649 1.00 92.06 246 VAL A O 1
ATOM 1934 N N . ARG A 1 247 ? -13.476 27.686 51.466 1.00 88.94 247 ARG A N 1
ATOM 1935 C CA . ARG A 1 247 ? -12.992 29.060 51.652 1.00 88.94 247 ARG A CA 1
ATOM 1936 C C . ARG A 1 247 ? -13.973 29.917 52.456 1.00 88.94 247 ARG A C 1
ATOM 1938 O O . ARG A 1 247 ? -13.537 30.684 53.308 1.00 88.94 247 ARG A O 1
ATOM 1945 N N . GLY A 1 248 ? -15.274 29.787 52.204 1.00 84.38 248 GLY A N 1
ATOM 1946 C CA . GLY A 1 248 ? -16.315 30.491 52.954 1.00 84.38 248 GLY A CA 1
ATOM 1947 C C . GLY A 1 248 ? -16.357 30.083 54.426 1.00 84.38 248 GLY A C 1
ATOM 1948 O O . GLY A 1 248 ? -16.469 30.944 55.287 1.00 84.38 248 GLY A O 1
ATOM 1949 N N . VAL A 1 249 ? -16.193 28.791 54.725 1.00 84.00 249 VAL A N 1
ATOM 1950 C CA . VAL A 1 249 ? -16.109 28.290 56.106 1.00 84.00 249 VAL A CA 1
ATOM 1951 C C . VAL A 1 249 ? -14.856 28.816 56.810 1.00 84.00 249 VAL A C 1
ATOM 1953 O O . VAL A 1 249 ? -14.953 29.264 57.945 1.00 84.00 249 VAL A O 1
ATOM 1956 N N . TYR A 1 250 ? -13.703 28.831 56.135 1.00 78.38 250 TYR A N 1
ATOM 1957 C CA . TYR A 1 250 ? -12.470 29.393 56.699 1.00 78.38 250 TYR A CA 1
ATOM 1958 C C . TYR A 1 250 ? -12.604 30.883 57.051 1.00 78.38 250 TYR A C 1
ATOM 1960 O O . TYR A 1 250 ? -12.184 31.286 58.127 1.00 78.38 250 TYR A O 1
ATOM 1968 N N . LEU A 1 251 ? -13.249 31.680 56.192 1.00 73.38 251 LEU A N 1
ATOM 1969 C CA . LEU A 1 251 ? -13.482 33.115 56.422 1.00 73.38 251 LEU A CA 1
ATOM 1970 C C . LEU A 1 251 ? -14.496 33.428 57.535 1.00 73.38 251 LEU A C 1
ATOM 1972 O O . LEU A 1 251 ? -14.575 34.570 57.965 1.00 73.38 251 LEU A O 1
ATOM 1976 N N . VAL A 1 252 ? -15.312 32.456 57.949 1.00 75.00 252 VAL A N 1
ATOM 1977 C CA . VAL A 1 252 ? -16.281 32.605 59.052 1.00 75.00 252 VAL A CA 1
ATOM 1978 C C . VAL A 1 252 ? -15.674 32.180 60.397 1.00 75.00 252 VAL A C 1
ATOM 1980 O O . VAL A 1 252 ? -16.218 32.510 61.448 1.00 75.00 252 VAL A O 1
ATOM 1983 N N . ILE A 1 253 ? -14.578 31.417 60.367 1.00 68.69 253 ILE A N 1
ATOM 1984 C CA . ILE A 1 253 ? -13.892 30.898 61.557 1.00 68.69 253 ILE A CA 1
ATOM 1985 C C . ILE A 1 253 ? -12.732 31.817 62.001 1.00 68.69 253 ILE A C 1
ATOM 1987 O O . ILE A 1 253 ? -12.344 31.756 63.167 1.00 68.69 253 ILE A O 1
ATOM 1991 N N . GLU A 1 254 ? -12.210 32.673 61.115 1.00 53.31 254 GLU A N 1
ATOM 1992 C CA . GLU A 1 254 ? -11.344 33.823 61.459 1.00 53.31 254 GLU A CA 1
ATOM 1993 C C . GLU A 1 254 ? -12.155 35.047 61.910 1.00 53.31 254 GLU A C 1
ATOM 1995 O O . GLU A 1 254 ? -11.694 35.727 62.857 1.00 53.31 254 GLU A O 1
#